Protein AF-A0A2C9LL73-F1 (afdb_monomer_lite)

pLDDT: mean 82.5, std 18.74, range [21.64, 97.81]

Structure (mmCIF, N/CA/C/O backbone):
data_AF-A0A2C9LL73-F1
#
_entry.id   AF-A0A2C9LL73-F1
#
loop_
_atom_site.group_PDB
_atom_site.id
_atom_site.type_symbol
_atom_site.label_atom_id
_atom_site.label_alt_id
_atom_site.label_comp_id
_atom_site.label_asym_id
_atom_site.label_entity_id
_atom_site.label_seq_id
_atom_site.pdbx_PDB_ins_code
_atom_site.Cartn_x
_atom_site.Cartn_y
_atom_site.Cartn_z
_atom_site.occupancy
_atom_site.B_iso_or_equiv
_atom_site.auth_seq_id
_atom_site.auth_comp_id
_atom_site.auth_asym_id
_atom_site.auth_atom_id
_atom_site.pdbx_PDB_model_num
ATOM 1 N N . MET A 1 1 ? 10.541 6.136 19.123 1.00 24.17 1 MET A N 1
ATOM 2 C CA . MET A 1 1 ? 10.508 5.697 17.709 1.00 24.17 1 MET A CA 1
ATOM 3 C C . MET A 1 1 ? 9.275 6.348 17.098 1.00 24.17 1 MET A C 1
ATOM 5 O O . MET A 1 1 ? 8.189 6.132 17.606 1.00 24.17 1 MET A O 1
ATOM 9 N N . CYS A 1 2 ? 9.450 7.289 16.168 1.00 21.64 2 CYS A N 1
ATOM 10 C CA . CYS A 1 2 ? 8.403 8.237 15.770 1.00 21.64 2 CYS A CA 1
ATOM 11 C C . CYS A 1 2 ? 7.485 7.611 14.707 1.00 21.64 2 CYS A C 1
ATOM 13 O O . CYS A 1 2 ? 7.856 7.549 13.535 1.00 21.64 2 CYS A O 1
ATOM 15 N N . HIS A 1 3 ? 6.304 7.136 15.103 1.00 30.59 3 HIS A N 1
ATOM 16 C CA . HIS A 1 3 ? 5.293 6.645 14.167 1.00 30.59 3 HIS A CA 1
ATOM 17 C C . HIS A 1 3 ? 4.257 7.750 13.937 1.00 30.59 3 HIS A C 1
ATOM 19 O O . HIS A 1 3 ? 3.335 7.951 14.719 1.00 30.59 3 HIS A O 1
ATOM 25 N N . ARG A 1 4 ? 4.458 8.531 12.868 1.00 28.64 4 ARG A N 1
ATOM 26 C CA . ARG A 1 4 ? 3.491 9.532 12.400 1.00 28.64 4 ARG A CA 1
ATOM 27 C C . ARG A 1 4 ? 2.352 8.807 11.693 1.00 28.64 4 ARG A C 1
ATOM 29 O O . ARG A 1 4 ? 2.493 8.413 10.538 1.00 28.64 4 ARG A O 1
ATOM 36 N N . PHE A 1 5 ? 1.238 8.629 12.383 1.00 31.19 5 PHE A N 1
ATOM 37 C CA . PH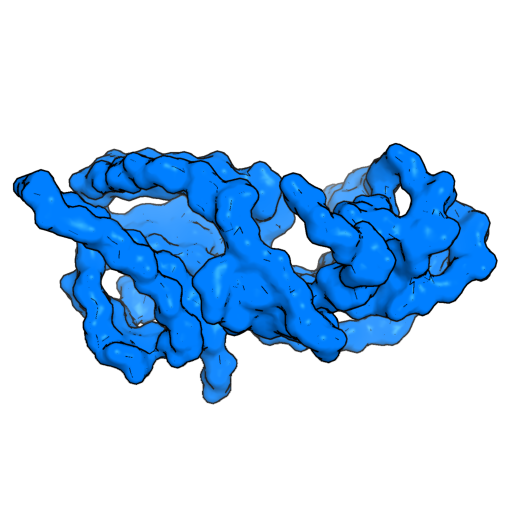E A 1 5 ? 0.013 8.132 11.776 1.00 31.19 5 PHE A CA 1
ATOM 38 C C . PHE A 1 5 ? -0.740 9.275 11.094 1.00 31.19 5 PHE A C 1
ATOM 40 O O . PHE A 1 5 ? -0.781 10.399 11.599 1.00 31.19 5 PHE A O 1
ATOM 47 N N . LEU A 1 6 ? -1.331 8.986 9.936 1.00 27.61 6 LEU A N 1
ATOM 48 C CA . LEU A 1 6 ? -2.393 9.806 9.371 1.00 27.61 6 LEU A CA 1
ATOM 49 C C . LEU A 1 6 ? -3.707 9.198 9.864 1.00 27.61 6 LEU A C 1
ATOM 51 O O . LEU A 1 6 ? -4.130 8.159 9.363 1.00 27.61 6 LEU A O 1
ATOM 55 N N . PHE A 1 7 ? -4.320 9.815 10.871 1.00 35.12 7 PHE A N 1
ATOM 56 C CA . PHE A 1 7 ? -5.681 9.477 11.271 1.00 35.12 7 PHE A CA 1
ATOM 57 C C . PHE A 1 7 ? -6.640 10.441 10.574 1.00 35.12 7 PHE A C 1
ATOM 59 O O . PHE A 1 7 ? -6.572 11.653 10.784 1.00 35.12 7 PHE A O 1
ATOM 66 N N . THR A 1 8 ? -7.535 9.908 9.747 1.00 31.78 8 THR A N 1
ATOM 67 C CA . THR A 1 8 ? -8.740 10.619 9.318 1.00 31.78 8 THR A CA 1
ATOM 68 C C . THR A 1 8 ? -9.865 10.240 10.272 1.00 31.78 8 THR A C 1
ATOM 70 O O . THR A 1 8 ? -10.185 9.066 10.441 1.00 31.78 8 THR A O 1
ATOM 73 N N . TRP A 1 9 ? -10.434 11.239 10.941 1.00 36.66 9 TRP A N 1
ATOM 74 C CA . TRP A 1 9 ? -11.543 11.065 11.871 1.00 36.66 9 TRP A CA 1
ATOM 75 C C . TRP A 1 9 ? -12.778 11.789 11.347 1.00 36.66 9 TRP A C 1
ATOM 77 O O . TRP A 1 9 ? -12.695 12.946 10.937 1.00 36.66 9 TRP A O 1
ATOM 87 N N . THR A 1 10 ? -13.931 11.125 11.408 1.00 30.73 10 THR A N 1
ATOM 88 C CA . THR A 1 10 ? -15.223 11.718 11.049 1.00 30.73 10 THR A CA 1
ATOM 89 C C . THR A 1 10 ? -16.131 11.679 12.273 1.00 30.73 10 THR A C 1
ATOM 91 O O . THR A 1 10 ? -16.525 10.614 12.749 1.00 30.73 10 THR A O 1
ATOM 94 N N . GLN A 1 11 ? -16.453 12.849 12.826 1.00 31.53 11 GLN A N 1
ATOM 95 C CA . GLN A 1 11 ? -17.408 12.966 13.925 1.00 31.53 11 GLN A CA 1
ATOM 96 C C . GLN A 1 11 ? -18.833 12.896 13.358 1.00 31.53 11 GLN A C 1
ATOM 98 O O . GLN A 1 11 ? -19.324 13.865 12.789 1.00 31.53 11 GLN A O 1
ATOM 103 N N . LEU A 1 12 ? -19.509 11.755 13.513 1.00 30.47 12 LEU A N 1
ATOM 104 C CA . LEU A 1 12 ? -20.896 11.592 13.063 1.00 30.47 12 LEU A CA 1
ATOM 105 C C . LEU A 1 12 ? -21.884 12.151 14.095 1.00 30.47 12 LEU A C 1
ATOM 107 O O . LEU A 1 12 ? -21.863 11.787 15.280 1.00 30.47 12 LEU A O 1
ATOM 111 N N . ARG A 1 13 ? -22.747 13.071 13.655 1.00 39.25 13 ARG A N 1
ATOM 112 C CA . ARG A 1 13 ? -23.687 13.814 14.500 1.00 39.25 13 ARG A CA 1
ATOM 113 C C . ARG A 1 13 ? -24.825 12.968 15.053 1.00 39.25 13 ARG A C 1
ATOM 115 O O . ARG A 1 13 ? -25.030 11.817 14.701 1.00 39.25 13 ARG A O 1
ATOM 122 N N . SER A 1 14 ? -25.493 13.526 16.057 1.00 31.02 14 SER A N 1
ATOM 123 C CA . SER A 1 14 ? -26.816 13.108 16.519 1.00 31.02 14 SER A CA 1
ATOM 124 C C . SER A 1 14 ? -27.753 14.274 16.226 1.00 31.02 14 SER A C 1
ATOM 126 O O . SER A 1 14 ? -27.438 15.397 16.610 1.00 31.02 14 SER A O 1
ATOM 128 N N . SER A 1 15 ? -28.838 13.974 15.515 1.00 32.34 15 SER A N 1
ATOM 129 C CA . SER A 1 15 ? -30.040 14.769 15.228 1.00 32.34 15 SER A CA 1
ATOM 130 C C . SER A 1 15 ? -30.165 16.138 15.921 1.00 32.34 15 SER A C 1
ATOM 132 O O . SER A 1 15 ? -30.913 16.300 16.881 1.00 32.34 15 SER A O 1
ATOM 134 N N . SER A 1 16 ? -29.504 17.156 15.376 1.00 31.77 16 SER A N 1
ATOM 135 C CA . SER A 1 16 ? -29.960 18.547 15.427 1.00 31.77 16 SER A CA 1
ATOM 136 C C . SER A 1 16 ? -29.321 19.310 14.264 1.00 31.77 16 SER A C 1
ATOM 138 O O . SER A 1 16 ? -28.116 19.241 14.008 1.00 31.77 16 SER A O 1
ATOM 140 N N . LYS A 1 17 ? -30.185 19.943 13.467 1.00 36.34 17 LYS A N 1
ATOM 141 C CA . LYS A 1 17 ? -29.833 20.673 12.248 1.00 36.34 17 LYS A CA 1
ATOM 142 C C . LYS A 1 17 ? -28.946 21.870 12.618 1.00 36.34 17 LYS A C 1
ATOM 144 O O . LYS A 1 17 ? -29.275 22.589 13.553 1.00 36.34 17 LYS A O 1
ATOM 149 N N . ASN A 1 18 ? -27.884 22.087 11.838 1.00 33.09 18 ASN A N 1
ATOM 150 C CA . ASN A 1 18 ? -26.958 23.237 11.853 1.00 33.09 18 ASN A CA 1
ATOM 151 C C . ASN A 1 18 ? -25.725 23.154 12.761 1.00 33.09 18 ASN A C 1
ATOM 153 O O . ASN A 1 18 ? -25.560 23.937 13.690 1.00 33.09 18 ASN A O 1
ATOM 157 N N . ALA A 1 19 ? -24.768 22.312 12.392 1.00 34.41 19 ALA A N 1
ATOM 158 C CA . ALA A 1 19 ? -23.360 22.605 12.646 1.00 34.41 19 ALA A CA 1
ATOM 159 C C . ALA A 1 19 ? -22.472 21.839 11.641 1.00 34.41 19 ALA A C 1
ATOM 161 O O . ALA A 1 19 ? -22.906 20.939 10.923 1.00 34.41 19 ALA A O 1
ATOM 162 N N . TRP A 1 20 ? -21.196 22.150 11.604 1.00 33.69 20 TRP A N 1
ATOM 163 C CA . TRP A 1 20 ? -20.269 21.707 10.570 1.00 33.69 20 TRP A CA 1
ATOM 164 C C . TRP A 1 20 ? -19.720 20.302 10.864 1.00 33.69 20 TRP A C 1
ATOM 166 O O . TRP A 1 20 ? -19.503 19.967 12.030 1.00 33.69 20 TRP A O 1
ATOM 176 N N . ILE A 1 21 ? -19.514 19.474 9.834 1.00 41.00 21 ILE A N 1
ATOM 177 C CA . ILE A 1 21 ? -18.593 18.333 9.917 1.00 41.00 21 ILE A CA 1
ATOM 178 C C . ILE A 1 21 ? -17.207 18.967 10.028 1.00 41.00 21 ILE A C 1
ATOM 180 O O . ILE A 1 21 ? -16.748 19.605 9.083 1.00 41.00 21 ILE A O 1
ATOM 184 N N . LYS A 1 22 ? -16.552 18.862 11.186 1.00 47.84 22 LYS A N 1
ATOM 185 C CA . LYS A 1 22 ? -15.145 19.253 11.285 1.00 47.84 22 LYS A CA 1
ATOM 186 C C . LYS A 1 22 ? -14.318 18.035 10.897 1.00 47.84 22 LYS A C 1
ATOM 188 O O . LYS A 1 22 ? -13.930 17.245 11.752 1.00 47.84 22 LYS A O 1
ATOM 193 N N . GLU A 1 23 ? -14.119 17.844 9.596 1.00 57.47 23 GLU A N 1
ATOM 194 C CA . GLU A 1 23 ? -13.065 16.957 9.109 1.00 57.47 23 GLU A CA 1
ATOM 195 C C . GLU A 1 23 ? -11.741 17.511 9.632 1.00 57.47 23 GLU A C 1
ATOM 197 O O . GLU A 1 23 ? -11.298 18.591 9.242 1.00 57.47 23 GLU A O 1
ATOM 202 N N . GLN A 1 24 ? -11.150 16.811 10.595 1.00 63.12 24 GLN A N 1
ATOM 203 C CA . GLN A 1 24 ? -9.869 17.189 11.164 1.00 63.12 24 GLN A CA 1
ATOM 204 C C . GLN A 1 24 ? -8.866 16.097 10.833 1.00 63.12 24 GLN A C 1
ATOM 206 O O . GLN A 1 24 ? -8.950 14.972 11.324 1.00 63.12 24 GLN A O 1
ATOM 211 N N . ILE A 1 25 ? -7.905 16.447 9.985 1.00 66.81 25 ILE A N 1
ATOM 212 C CA . ILE A 1 25 ? -6.754 15.599 9.709 1.00 66.81 25 ILE A CA 1
ATOM 213 C C . ILE A 1 25 ? -5.715 15.899 10.788 1.00 66.81 25 ILE A C 1
ATOM 215 O O . ILE A 1 25 ? -5.099 16.964 10.799 1.00 66.81 25 ILE A O 1
ATOM 219 N N . CYS A 1 26 ? -5.523 14.956 11.706 1.00 69.62 26 CYS A N 1
ATOM 220 C CA . CYS A 1 26 ? -4.492 15.053 12.732 1.00 69.62 26 CYS A CA 1
ATOM 221 C C . CYS A 1 26 ? -3.208 14.396 12.216 1.00 69.62 26 CYS A C 1
ATOM 223 O O . CYS A 1 26 ? -3.043 13.180 12.292 1.00 69.62 26 CYS A O 1
ATOM 225 N N . THR A 1 27 ? -2.290 15.198 11.680 1.00 72.06 27 THR A N 1
ATOM 226 C CA . THR A 1 27 ? -0.936 14.740 11.330 1.00 72.06 27 THR A CA 1
ATOM 227 C C . THR A 1 27 ? -0.003 14.828 12.535 1.00 72.06 27 THR A C 1
ATOM 229 O O . THR A 1 27 ? -0.148 15.735 13.349 1.00 72.06 27 THR A O 1
ATOM 232 N N . SER A 1 28 ? 1.004 13.951 12.615 1.00 74.25 28 SER A N 1
ATOM 233 C CA . SER A 1 28 ? 1.963 13.917 13.741 1.00 74.25 28 SER A CA 1
ATOM 234 C C . SER A 1 28 ? 1.289 13.698 15.103 1.00 74.25 28 SER A C 1
ATOM 236 O O . SER A 1 28 ? 1.739 14.210 16.125 1.00 74.25 28 SER A O 1
ATOM 238 N N . CYS A 1 29 ? 0.200 12.931 15.092 1.00 79.00 29 CYS A N 1
ATOM 239 C CA . CYS A 1 29 ? -0.599 12.592 16.256 1.00 79.00 29 CYS A CA 1
ATOM 240 C C . CYS A 1 29 ? -0.329 11.133 16.642 1.00 79.00 29 CYS A C 1
ATOM 242 O O . CYS A 1 29 ? -0.542 10.225 15.834 1.00 79.00 29 CYS A O 1
ATOM 244 N N . GLU A 1 30 ? 0.176 10.917 17.851 1.00 83.94 30 GLU A N 1
ATOM 245 C CA . GLU A 1 30 ? 0.372 9.584 18.418 1.00 83.94 30 GLU A CA 1
ATOM 246 C C . GLU A 1 30 ? -0.856 9.217 19.243 1.00 83.94 30 GLU A C 1
ATOM 248 O O . GLU A 1 30 ? -1.330 10.052 20.007 1.00 83.94 30 GLU A O 1
ATOM 253 N N . VAL A 1 31 ? -1.361 7.991 19.094 1.00 86.38 31 VAL A N 1
ATOM 254 C CA . VAL A 1 31 ? -2.447 7.452 19.922 1.00 86.38 31 VAL A CA 1
ATOM 255 C C . VAL A 1 31 ? -1.832 6.437 20.872 1.00 86.38 31 VAL A C 1
ATOM 257 O O . VAL A 1 31 ? -1.250 5.455 20.416 1.00 86.38 31 VAL A O 1
ATOM 260 N N . SER A 1 32 ? -1.945 6.683 22.173 1.00 86.62 32 SER A N 1
ATOM 261 C CA . SER A 1 32 ? -1.311 5.851 23.203 1.00 86.62 32 SER A CA 1
ATOM 262 C C . SER A 1 32 ? -2.283 4.897 23.889 1.00 86.62 32 SER A C 1
ATOM 264 O O . SER A 1 32 ? -1.863 3.876 24.421 1.00 86.62 32 SER A O 1
ATOM 266 N N . GLU A 1 33 ? -3.574 5.233 23.912 1.00 85.00 33 GLU A N 1
ATOM 267 C CA . GLU A 1 33 ? -4.594 4.463 24.624 1.00 85.00 33 GLU A CA 1
ATOM 268 C C . GLU A 1 33 ? -5.989 4.736 24.053 1.00 85.00 33 GLU A C 1
ATOM 270 O O . GLU A 1 33 ? -6.267 5.818 23.519 1.00 85.00 33 GLU A O 1
ATOM 275 N N . MET A 1 34 ? -6.885 3.762 24.214 1.00 83.81 34 MET A N 1
ATOM 276 C CA . MET A 1 34 ? -8.317 3.928 24.013 1.00 83.81 34 MET A CA 1
ATOM 277 C C . MET A 1 34 ? -9.089 3.544 25.281 1.00 83.81 34 MET A C 1
ATOM 279 O O . MET A 1 34 ? -8.974 2.425 25.776 1.00 83.81 34 MET A O 1
ATOM 283 N N . SER A 1 35 ? -9.928 4.459 25.771 1.00 81.06 35 SER A N 1
ATOM 284 C CA . SER A 1 35 ? -10.814 4.220 26.914 1.00 81.06 35 SER A CA 1
ATOM 285 C C . SER A 1 35 ? -12.201 4.806 26.657 1.00 81.06 35 SER A C 1
ATOM 287 O O . SER A 1 35 ? -12.352 6.000 26.406 1.00 81.06 35 SER A O 1
ATOM 289 N N . GLN A 1 36 ? -13.226 3.947 26.674 1.00 75.94 36 GLN A N 1
ATOM 290 C CA . GLN A 1 36 ? -14.653 4.312 26.613 1.00 75.94 36 GLN A CA 1
ATOM 291 C C . GLN A 1 36 ? -15.021 5.372 25.549 1.00 75.94 36 GLN A C 1
ATOM 293 O O . GLN A 1 36 ? -15.693 6.362 25.832 1.00 75.94 36 GLN A O 1
ATOM 298 N N . GLY A 1 37 ? -14.598 5.177 24.296 1.00 80.00 37 GLY A N 1
ATOM 299 C CA . GLY A 1 37 ? -14.889 6.131 23.213 1.00 80.00 37 GLY A CA 1
ATOM 300 C C . GLY A 1 37 ? -14.056 7.416 23.278 1.00 80.00 37 GLY A C 1
ATOM 301 O O . GLY A 1 37 ? -14.414 8.421 22.670 1.00 80.00 37 GLY A O 1
ATOM 302 N N . THR A 1 38 ? -12.941 7.397 24.001 1.00 87.62 38 THR A N 1
ATOM 303 C CA . THR A 1 38 ? -11.931 8.455 23.992 1.00 87.62 38 THR A CA 1
ATOM 304 C C . THR A 1 38 ? -10.602 7.868 23.544 1.00 87.62 38 THR A C 1
ATOM 306 O O . THR A 1 38 ? -10.154 6.857 24.087 1.00 87.62 38 THR A O 1
ATOM 309 N N . LEU A 1 39 ? -9.977 8.495 22.551 1.00 88.38 39 LEU A N 1
ATOM 310 C CA . LEU A 1 39 ? -8.588 8.241 22.185 1.00 88.38 39 LEU A CA 1
ATOM 311 C C . LEU A 1 39 ? -7.693 9.223 22.930 1.00 88.38 39 LEU A C 1
ATOM 313 O O . LEU A 1 39 ? -7.903 10.435 22.848 1.00 88.38 39 LEU A O 1
ATOM 317 N N . ILE A 1 40 ? -6.684 8.712 23.625 1.00 89.69 40 ILE A N 1
ATOM 318 C CA . ILE A 1 40 ? -5.647 9.545 24.229 1.00 89.69 40 ILE A CA 1
ATOM 319 C C . ILE A 1 40 ? -4.570 9.776 23.183 1.00 89.69 40 ILE A C 1
ATOM 321 O O . ILE A 1 40 ? -4.019 8.819 22.634 1.00 89.69 40 ILE A O 1
ATOM 325 N N . THR A 1 41 ? -4.308 11.050 22.884 1.00 89.25 41 THR A N 1
ATOM 326 C CA . THR A 1 41 ? -3.352 11.419 21.845 1.00 89.25 41 THR A CA 1
ATOM 327 C C . THR A 1 41 ? -2.350 12.467 22.299 1.00 89.25 41 THR A C 1
ATOM 329 O O . THR A 1 41 ? -2.608 13.222 23.239 1.00 89.25 41 THR A O 1
ATOM 332 N N . SER A 1 42 ? -1.227 12.566 21.586 1.00 88.19 42 SER A N 1
ATOM 333 C CA . SER A 1 42 ? -0.217 13.610 21.810 1.00 88.19 42 SER A CA 1
ATOM 334 C C . SER A 1 42 ? -0.737 15.038 21.588 1.00 88.19 42 SER A C 1
ATOM 336 O O . SER A 1 42 ? -0.112 15.991 22.046 1.00 88.19 42 SER A O 1
ATOM 338 N N . LEU A 1 43 ? -1.879 15.199 20.911 1.00 86.00 43 LEU A N 1
ATOM 339 C CA . LEU A 1 43 ? -2.553 16.483 20.691 1.00 86.00 43 LEU A CA 1
ATOM 340 C C . LEU A 1 43 ? -3.709 16.723 21.678 1.00 86.00 43 LEU A C 1
ATOM 342 O O . LEU A 1 43 ? -4.478 17.669 21.513 1.00 86.00 43 LEU A O 1
ATOM 346 N N . GLY A 1 44 ? -3.833 15.870 22.696 1.00 88.56 44 GLY A N 1
ATOM 347 C CA . GLY A 1 44 ? -4.929 15.870 23.658 1.00 88.56 44 GLY A CA 1
ATOM 348 C C . GLY A 1 44 ? -5.958 14.763 23.395 1.00 88.56 44 GLY A C 1
ATOM 349 O O . GLY A 1 44 ? -5.869 14.027 22.409 1.00 88.56 44 GLY A O 1
ATOM 350 N N . PRO A 1 45 ? -6.933 14.594 24.299 1.00 88.75 45 PRO A N 1
ATOM 351 C CA . PRO A 1 45 ? -7.960 13.571 24.158 1.00 88.75 45 PRO A CA 1
ATOM 352 C C . PRO A 1 45 ? -8.921 13.890 23.006 1.00 88.75 45 PRO A C 1
ATOM 354 O O . PRO A 1 45 ? -9.351 15.030 22.827 1.00 88.75 45 PRO A O 1
ATOM 357 N N . ILE A 1 46 ? -9.300 12.859 22.252 1.00 85.62 46 ILE A N 1
ATOM 358 C CA . ILE A 1 46 ? -10.302 12.939 21.186 1.00 85.62 46 ILE A CA 1
ATOM 359 C C . ILE A 1 46 ? -11.487 12.055 21.565 1.00 85.62 46 ILE A C 1
ATOM 361 O O . ILE A 1 46 ? -11.360 10.836 21.673 1.00 85.62 46 ILE A O 1
ATOM 365 N N . HIS A 1 47 ? -12.656 12.669 21.737 1.00 86.31 47 HIS A N 1
ATOM 366 C CA . HIS A 1 47 ? -13.898 11.951 22.006 1.00 86.31 47 HIS A CA 1
ATOM 367 C C . HIS A 1 47 ? -14.586 11.529 20.713 1.00 86.31 47 HIS A C 1
ATOM 369 O O . HIS A 1 47 ? -14.740 12.314 19.775 1.00 86.31 47 HIS A O 1
ATOM 375 N N . CYS A 1 48 ? -15.054 10.288 20.686 1.00 83.62 48 CYS A N 1
ATOM 376 C CA . CYS A 1 48 ? -15.610 9.673 19.502 1.00 83.62 48 CYS A CA 1
ATOM 377 C C . CYS A 1 48 ? -16.770 8.722 19.788 1.00 83.62 48 CYS A C 1
ATOM 379 O O . CYS A 1 48 ? -16.886 8.105 20.846 1.00 83.62 48 CYS A O 1
ATOM 381 N N . LYS A 1 49 ? -17.650 8.584 18.792 1.00 87.94 49 LYS A N 1
ATOM 382 C CA . LYS A 1 49 ? -18.742 7.606 18.842 1.00 87.94 49 LYS A CA 1
ATOM 383 C C . LYS A 1 49 ? -18.332 6.218 18.361 1.00 87.94 49 LYS A C 1
ATOM 385 O O . LYS A 1 49 ? -18.983 5.247 18.724 1.00 87.94 49 LYS A O 1
ATOM 390 N N . VAL A 1 50 ? -17.322 6.136 17.508 1.00 90.25 50 VAL A N 1
ATOM 391 C CA . VAL A 1 50 ? -16.809 4.890 16.941 1.00 90.25 50 VAL A CA 1
ATOM 392 C C . VAL A 1 50 ? -15.421 5.150 16.389 1.00 90.25 50 VAL A C 1
ATOM 394 O O . VAL A 1 50 ? -15.243 6.146 15.698 1.00 90.25 50 VAL A O 1
ATOM 397 N N . THR A 1 51 ? -14.468 4.269 16.657 1.00 91.50 51 THR A N 1
ATOM 398 C CA . THR A 1 51 ? -13.142 4.296 16.035 1.00 91.50 51 THR A CA 1
ATOM 399 C C . THR A 1 51 ? -13.085 3.276 14.913 1.00 91.50 51 THR A C 1
ATOM 401 O O . THR A 1 51 ? -13.453 2.122 15.115 1.00 91.50 51 THR A O 1
ATOM 404 N N . ILE A 1 52 ? -12.596 3.682 13.741 1.00 94.25 52 ILE A N 1
ATOM 405 C CA . ILE A 1 52 ? -12.338 2.779 12.616 1.00 94.25 52 ILE A CA 1
ATOM 406 C C . ILE A 1 52 ? -10.823 2.719 12.405 1.00 94.25 52 ILE A C 1
ATOM 408 O O . ILE A 1 52 ? -10.205 3.691 11.972 1.00 94.25 52 ILE A O 1
ATOM 412 N N . ASN A 1 53 ? -10.209 1.590 12.744 1.00 94.31 53 ASN A N 1
ATOM 413 C CA . ASN A 1 53 ? -8.779 1.369 12.597 1.00 94.31 53 ASN A CA 1
ATOM 414 C C . ASN A 1 53 ? -8.429 0.957 11.161 1.00 94.31 53 ASN A C 1
ATOM 416 O O . ASN A 1 53 ? -8.583 -0.203 10.783 1.00 94.31 53 ASN A O 1
ATOM 420 N N . CYS A 1 54 ? -7.888 1.907 10.399 1.00 94.38 54 CYS A N 1
ATOM 421 C CA . CYS A 1 54 ? -7.362 1.713 9.046 1.00 94.38 54 CYS A CA 1
ATOM 422 C C . CYS A 1 54 ? -5.827 1.882 8.989 1.00 94.38 54 CYS A C 1
ATOM 424 O O . CYS A 1 54 ? -5.289 2.336 7.980 1.00 94.38 54 CYS A O 1
ATOM 426 N N . ALA A 1 55 ? -5.098 1.553 10.063 1.00 92.12 55 ALA A N 1
ATOM 427 C CA . ALA A 1 55 ? -3.680 1.911 10.234 1.00 92.12 55 ALA A CA 1
ATOM 428 C C . ALA A 1 55 ? -2.671 1.110 9.376 1.00 92.12 55 ALA A C 1
ATOM 430 O O . ALA A 1 55 ? -1.456 1.213 9.573 1.00 92.12 55 ALA A O 1
ATOM 431 N N . GLY A 1 56 ? -3.136 0.309 8.411 1.00 93.38 56 GLY A N 1
ATOM 432 C CA . GLY A 1 56 ? -2.280 -0.404 7.461 1.00 93.38 56 GLY A CA 1
ATOM 433 C C . GLY A 1 56 ? -1.252 -1.306 8.152 1.00 93.38 56 GLY A C 1
ATOM 434 O O . GLY A 1 56 ? -1.622 -2.288 8.791 1.00 93.38 56 GLY A O 1
ATOM 435 N N . LEU A 1 57 ? 0.041 -0.983 8.013 1.00 93.25 57 LEU A N 1
ATOM 436 C CA . LEU A 1 57 ? 1.155 -1.759 8.590 1.00 93.25 57 LEU A CA 1
ATOM 437 C C . LEU A 1 57 ? 1.130 -1.841 10.116 1.00 93.25 57 LEU A C 1
ATOM 439 O O . LEU A 1 57 ? 1.757 -2.730 10.671 1.00 93.25 57 LEU A O 1
ATOM 443 N N . TYR A 1 58 ? 0.400 -0.949 10.774 1.00 93.50 58 TYR A N 1
ATOM 444 C CA . TYR A 1 58 ? 0.294 -0.903 12.229 1.00 93.50 58 TYR A CA 1
ATOM 445 C C . TYR A 1 58 ? -1.097 -1.318 12.712 1.00 93.50 58 TYR A C 1
ATOM 447 O O . TYR A 1 58 ? -1.456 -1.046 13.852 1.00 93.50 58 TYR A O 1
ATOM 455 N N . GLY A 1 59 ? -1.914 -1.923 11.842 1.00 93.94 59 GLY A N 1
ATOM 456 C CA . GLY A 1 59 ? -3.298 -2.268 12.162 1.00 93.94 59 GLY A CA 1
ATOM 457 C C . GLY A 1 59 ? -3.425 -3.145 13.409 1.00 93.94 59 GLY A C 1
ATOM 458 O O . GLY A 1 59 ? -4.291 -2.886 14.234 1.00 93.94 59 GLY A O 1
ATOM 459 N N . ASP A 1 60 ? -2.543 -4.129 13.581 1.00 95.25 60 ASP A N 1
ATOM 460 C CA . ASP A 1 60 ? -2.523 -5.000 14.761 1.00 95.25 60 ASP A CA 1
ATOM 461 C C . ASP A 1 60 ? -2.067 -4.267 16.031 1.00 95.25 60 ASP A C 1
ATOM 463 O O . ASP A 1 60 ? -2.677 -4.435 17.083 1.00 95.25 60 ASP A O 1
ATOM 467 N N . ILE A 1 61 ? -1.047 -3.412 15.934 1.00 93.62 61 ILE A N 1
ATOM 468 C CA . ILE A 1 61 ? -0.560 -2.585 17.050 1.00 93.62 61 ILE A CA 1
ATOM 469 C C . ILE A 1 61 ? -1.652 -1.620 17.528 1.00 93.62 61 ILE A C 1
ATOM 471 O O . ILE A 1 61 ? -1.872 -1.469 18.726 1.00 93.62 61 ILE A O 1
ATOM 475 N N . VAL A 1 62 ? -2.368 -0.980 16.600 1.00 92.62 62 VAL A N 1
ATOM 476 C CA . VAL A 1 62 ? -3.447 -0.042 16.943 1.00 92.62 62 VAL A CA 1
ATOM 477 C C . VAL A 1 62 ? -4.655 -0.776 17.538 1.00 92.62 62 VAL A C 1
ATOM 479 O O . VAL A 1 62 ? -5.279 -0.257 18.459 1.00 92.62 62 VAL A O 1
ATOM 482 N N . ASP A 1 63 ? -4.956 -1.999 17.094 1.00 94.50 63 ASP A N 1
ATOM 483 C CA . ASP A 1 63 ? -6.004 -2.833 17.701 1.00 94.50 63 ASP A CA 1
ATOM 484 C C . ASP A 1 63 ? -5.683 -3.211 19.157 1.00 94.50 63 ASP A C 1
ATOM 486 O O . ASP A 1 63 ? -6.580 -3.228 20.009 1.00 94.50 63 ASP A O 1
ATOM 490 N N . GLN A 1 64 ? -4.407 -3.438 19.484 1.00 93.81 64 GLN A N 1
ATOM 491 C CA . GLN A 1 64 ? -3.989 -3.734 20.859 1.00 93.81 64 GLN A CA 1
ATOM 492 C C . GLN A 1 64 ? -4.311 -2.591 21.831 1.00 93.81 64 GLN A C 1
ATOM 494 O O . GLN A 1 64 ? -4.612 -2.865 22.992 1.00 93.81 64 GLN A O 1
ATOM 499 N N . LEU A 1 65 ? -4.353 -1.335 21.366 1.00 90.88 65 LEU A N 1
ATOM 500 C CA . LEU A 1 65 ? -4.760 -0.182 22.187 1.00 90.88 65 LEU A CA 1
ATOM 501 C C . LEU A 1 65 ? -6.209 -0.292 22.685 1.00 90.88 65 LEU A C 1
ATOM 503 O O . LEU A 1 65 ? -6.551 0.278 23.716 1.00 90.88 65 LEU A O 1
ATOM 507 N N . ALA A 1 66 ? -7.056 -1.035 21.968 1.00 90.12 66 ALA A N 1
ATOM 508 C CA . ALA A 1 66 ? -8.428 -1.346 22.365 1.00 90.12 66 ALA A CA 1
ATOM 509 C C . ALA A 1 66 ? -8.548 -2.725 23.050 1.00 90.12 66 ALA A C 1
ATOM 511 O O . ALA A 1 66 ? -9.661 -3.213 23.290 1.00 90.12 66 ALA A O 1
ATOM 512 N N . GLY A 1 67 ? -7.426 -3.384 23.357 1.00 92.81 67 GLY A N 1
ATOM 513 C CA . GLY A 1 67 ? -7.381 -4.749 23.882 1.00 92.81 67 GLY A CA 1
ATOM 514 C C . GLY A 1 67 ? -7.875 -5.792 22.876 1.00 92.81 67 GLY A C 1
ATOM 515 O O . GLY A 1 67 ? -8.499 -6.775 23.277 1.00 92.81 67 GLY A O 1
ATOM 516 N N . ILE A 1 68 ? -7.687 -5.546 21.576 1.00 94.88 68 ILE A N 1
ATOM 517 C CA . ILE A 1 68 ? -8.053 -6.468 20.498 1.00 94.88 68 ILE A CA 1
ATOM 518 C C . ILE A 1 68 ? -6.784 -7.158 20.001 1.00 94.88 68 ILE A C 1
ATOM 520 O O . ILE A 1 68 ? -5.829 -6.511 19.583 1.00 94.88 68 ILE A O 1
ATOM 524 N N . ASP A 1 69 ? -6.793 -8.489 20.023 1.00 96.44 69 ASP A N 1
ATOM 525 C CA . ASP A 1 69 ? -5.666 -9.310 19.587 1.00 96.44 69 ASP A CA 1
ATOM 526 C C . ASP A 1 69 ? -6.150 -10.473 18.708 1.00 96.44 69 ASP A C 1
ATOM 528 O O . ASP A 1 69 ? -6.270 -11.613 19.150 1.00 96.44 69 ASP A O 1
ATOM 532 N N . THR A 1 70 ? -6.530 -10.165 17.463 1.00 96.88 70 THR A N 1
ATOM 533 C CA . THR A 1 70 ? -7.103 -11.169 16.541 1.00 96.88 70 THR A CA 1
ATOM 534 C C . THR A 1 70 ? -6.248 -11.472 15.317 1.00 96.88 70 THR A C 1
ATOM 536 O O . THR A 1 70 ? -6.468 -12.491 14.660 1.00 96.88 70 THR A O 1
ATOM 539 N N . PHE A 1 71 ? -5.261 -10.630 15.008 1.00 97.38 71 PHE A N 1
ATOM 540 C CA . PHE A 1 71 ? -4.300 -10.869 13.937 1.00 97.38 71 PHE A CA 1
ATOM 541 C C . PHE A 1 71 ? -2.951 -10.203 14.230 1.00 97.38 71 PHE A C 1
ATOM 543 O O . PHE A 1 71 ? -2.815 -9.396 15.151 1.00 97.38 71 PHE A O 1
ATOM 550 N N . ARG A 1 72 ? -1.944 -10.563 13.431 1.00 96.88 72 ARG A N 1
ATOM 551 C CA . ARG A 1 72 ? -0.639 -9.899 13.398 1.00 96.88 72 ARG A CA 1
ATOM 552 C C . ARG A 1 72 ? -0.345 -9.423 11.986 1.00 96.88 72 ARG A C 1
ATOM 554 O O . ARG A 1 72 ? -0.721 -10.091 11.018 1.00 96.88 72 ARG A O 1
ATOM 561 N N . ILE A 1 73 ? 0.317 -8.280 11.867 1.00 95.75 73 ILE A N 1
ATOM 562 C CA . ILE A 1 73 ? 0.867 -7.820 10.600 1.00 95.75 73 ILE A CA 1
ATOM 563 C C . ILE A 1 73 ? 2.218 -8.503 10.386 1.00 95.75 73 ILE A C 1
ATOM 565 O O . ILE A 1 73 ? 3.139 -8.388 11.188 1.00 95.75 73 ILE A O 1
ATOM 569 N N . TYR A 1 74 ? 2.335 -9.191 9.255 1.00 94.62 74 TYR A N 1
ATOM 570 C CA . TYR A 1 74 ? 3.573 -9.726 8.706 1.00 94.62 74 TYR A CA 1
ATOM 571 C C . TYR A 1 74 ? 3.902 -8.935 7.436 1.00 94.62 74 TYR A C 1
ATOM 573 O O . TYR A 1 74 ? 3.346 -9.216 6.366 1.00 94.62 74 TYR A O 1
ATOM 581 N N . PRO A 1 75 ? 4.744 -7.892 7.532 1.00 93.38 75 PRO A N 1
ATOM 582 C CA . PRO A 1 75 ? 5.032 -7.011 6.413 1.00 93.38 75 PRO A CA 1
ATOM 583 C C . PRO A 1 75 ? 5.573 -7.769 5.201 1.00 93.38 75 PRO A C 1
ATOM 585 O O . PRO A 1 75 ? 6.498 -8.576 5.300 1.00 93.38 75 PRO A O 1
ATOM 588 N N . ARG A 1 76 ? 5.020 -7.477 4.019 1.00 91.75 76 ARG A N 1
ATOM 589 C CA . ARG A 1 76 ? 5.494 -8.070 2.763 1.00 91.75 76 ARG A CA 1
ATOM 590 C C . ARG A 1 76 ? 6.061 -7.020 1.829 1.00 91.75 76 ARG A C 1
ATOM 592 O O . ARG A 1 76 ? 5.320 -6.259 1.198 1.00 91.75 76 ARG A O 1
ATOM 599 N N . LYS A 1 77 ? 7.384 -7.009 1.738 1.00 92.19 77 LYS A N 1
ATOM 600 C CA . LYS A 1 77 ? 8.195 -6.125 0.910 1.00 92.19 77 LYS A CA 1
ATOM 601 C C . LYS A 1 77 ? 8.036 -6.473 -0.568 1.00 92.19 77 LYS A C 1
ATOM 603 O O . LYS A 1 77 ? 8.096 -7.638 -0.965 1.00 92.19 77 LYS A O 1
ATOM 608 N N . GLY A 1 78 ? 7.847 -5.447 -1.389 1.00 92.94 78 GLY A N 1
ATOM 609 C CA . GLY A 1 78 ? 7.862 -5.551 -2.840 1.00 92.94 78 GLY A CA 1
ATOM 610 C C . GLY A 1 78 ? 8.679 -4.436 -3.463 1.00 92.94 78 GLY A C 1
ATOM 611 O O . GLY A 1 78 ? 8.347 -3.264 -3.304 1.00 92.94 78 GLY A O 1
ATOM 612 N N . GLN A 1 79 ? 9.734 -4.815 -4.177 1.00 94.88 79 GLN A N 1
ATOM 613 C CA . GLN A 1 79 ? 10.597 -3.895 -4.906 1.00 94.88 79 GLN A CA 1
ATOM 614 C C . GLN A 1 79 ? 10.202 -3.821 -6.381 1.00 94.88 79 GLN A C 1
ATOM 616 O O . GLN A 1 79 ? 9.780 -4.821 -6.966 1.00 94.88 79 GLN A O 1
ATOM 621 N N . TYR A 1 80 ? 10.377 -2.639 -6.959 1.00 96.00 80 TYR A N 1
ATOM 622 C CA . TYR A 1 80 ? 10.141 -2.320 -8.359 1.00 96.00 80 TYR A CA 1
ATOM 623 C C . TYR A 1 80 ? 11.414 -1.767 -9.002 1.00 96.00 80 TYR A C 1
ATOM 625 O O . TYR A 1 80 ? 12.169 -1.038 -8.358 1.00 96.00 80 TYR A O 1
ATOM 633 N N . CYS A 1 81 ? 11.613 -2.077 -10.279 1.00 96.56 81 CYS A N 1
ATOM 634 C CA . CYS A 1 81 ? 12.532 -1.392 -11.183 1.00 96.56 81 CYS A CA 1
ATOM 635 C C . CYS A 1 81 ? 11.723 -0.451 -12.092 1.00 96.56 81 CYS A C 1
ATOM 637 O O . CYS A 1 81 ? 10.612 -0.803 -12.501 1.00 96.56 81 CYS A O 1
ATOM 639 N N . VAL A 1 82 ? 12.260 0.741 -12.359 1.00 96.12 82 VAL A N 1
ATOM 640 C CA . VAL A 1 82 ? 11.592 1.811 -13.112 1.00 96.12 82 VAL A CA 1
ATOM 641 C C . VAL A 1 82 ? 12.444 2.185 -14.313 1.00 96.12 82 VAL A C 1
ATOM 643 O O . VAL A 1 82 ? 13.583 2.615 -14.144 1.00 96.12 82 VAL A O 1
ATOM 646 N N . PHE A 1 83 ? 11.888 2.075 -15.513 1.00 95.75 83 PHE A N 1
ATOM 647 C CA . PHE A 1 83 ? 12.487 2.606 -16.734 1.00 95.75 83 PHE A CA 1
ATOM 648 C C . PHE A 1 83 ? 11.902 3.982 -17.070 1.00 95.75 83 PHE A C 1
ATOM 650 O O . PHE A 1 83 ? 10.832 4.381 -16.593 1.00 95.75 83 PHE A O 1
ATOM 657 N N . GLY A 1 84 ? 12.642 4.732 -17.884 1.00 92.81 84 GLY A N 1
ATOM 658 C CA . GLY A 1 84 ? 12.228 6.048 -18.352 1.00 92.81 84 GLY A CA 1
ATOM 659 C C . GLY A 1 84 ? 10.976 5.997 -19.227 1.00 92.81 84 GLY A C 1
ATOM 660 O O . GLY A 1 84 ? 10.604 4.959 -19.775 1.00 92.81 84 GLY A O 1
ATOM 661 N N . LYS A 1 85 ? 10.326 7.153 -19.379 1.00 91.81 85 LYS A N 1
ATOM 662 C CA . LYS A 1 85 ? 9.105 7.298 -20.188 1.00 91.81 85 LYS A CA 1
ATOM 663 C C . LYS A 1 85 ? 9.340 7.050 -21.680 1.00 91.81 85 LYS A C 1
ATOM 665 O O . LYS A 1 85 ? 8.434 6.639 -22.393 1.00 91.81 85 LYS A O 1
ATOM 670 N N . ASN A 1 86 ? 10.575 7.242 -22.140 1.00 92.50 86 ASN A N 1
ATOM 671 C CA . ASN A 1 86 ? 11.014 6.918 -23.496 1.00 92.50 86 ASN A CA 1
ATOM 672 C C . ASN A 1 86 ? 10.902 5.422 -23.837 1.00 92.50 86 ASN A C 1
ATOM 674 O O . ASN A 1 86 ? 10.819 5.090 -25.013 1.00 92.50 86 ASN A O 1
ATOM 678 N N . ALA A 1 87 ? 10.858 4.537 -22.836 1.00 95.12 87 ALA A N 1
ATOM 679 C CA . ALA A 1 87 ? 10.617 3.109 -23.033 1.00 95.12 87 ALA A CA 1
ATOM 680 C C . ALA A 1 87 ? 9.120 2.748 -23.112 1.00 95.12 87 ALA A C 1
ATOM 682 O O . ALA A 1 87 ? 8.783 1.638 -23.517 1.00 95.12 87 ALA A O 1
ATOM 683 N N . SER A 1 88 ? 8.211 3.661 -22.738 1.00 95.00 88 SER A N 1
ATOM 684 C CA . SER A 1 88 ? 6.760 3.411 -22.697 1.00 95.00 88 SER A CA 1
ATOM 685 C C . SER A 1 88 ? 6.167 2.857 -23.996 1.00 95.00 88 SER A C 1
ATOM 687 O O . SER A 1 88 ? 5.338 1.952 -23.888 1.00 95.00 88 SER A O 1
ATOM 689 N N . PRO A 1 89 ? 6.575 3.320 -25.202 1.00 95.75 89 PRO A N 1
ATOM 690 C CA . PRO A 1 89 ? 6.022 2.816 -26.461 1.00 95.75 89 PRO A CA 1
ATOM 691 C C . PRO A 1 89 ? 6.269 1.323 -26.712 1.00 95.75 89 PRO A C 1
ATOM 693 O O . PRO A 1 89 ? 5.583 0.726 -27.537 1.00 95.75 89 PRO A O 1
ATOM 696 N N . LEU A 1 90 ? 7.220 0.705 -26.002 1.00 95.50 90 LEU A N 1
ATOM 697 C CA . LEU A 1 90 ? 7.496 -0.729 -26.111 1.00 95.50 90 LEU A CA 1
ATOM 698 C C . LEU A 1 90 ? 6.405 -1.602 -25.471 1.00 95.50 90 LEU A C 1
ATOM 700 O O . LEU A 1 90 ? 6.397 -2.815 -25.669 1.00 95.50 90 LEU A O 1
ATOM 704 N N . LEU A 1 91 ? 5.497 -1.015 -24.683 1.00 94.25 91 LEU A N 1
ATOM 705 C CA . LEU A 1 91 ? 4.503 -1.749 -23.909 1.00 94.25 91 LEU A CA 1
ATOM 706 C C . LEU A 1 91 ? 3.111 -1.123 -24.043 1.00 94.25 91 LEU A C 1
ATOM 708 O O . LEU A 1 91 ? 2.857 -0.037 -23.533 1.00 94.25 91 LEU A O 1
ATOM 712 N N . ASN A 1 92 ? 2.179 -1.860 -24.649 1.00 92.50 92 ASN A N 1
ATOM 713 C CA . ASN A 1 92 ? 0.789 -1.417 -24.843 1.00 92.50 92 ASN A CA 1
ATOM 714 C C . ASN A 1 92 ? -0.210 -2.071 -23.875 1.00 92.50 92 ASN A C 1
ATOM 716 O O . ASN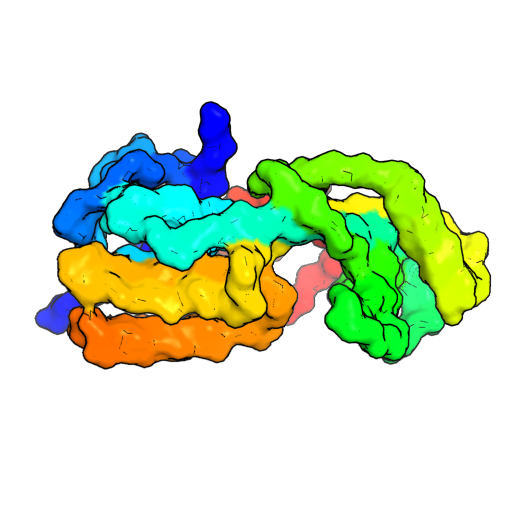 A 1 92 ? -1.403 -1.782 -23.908 1.00 92.50 92 ASN A O 1
ATOM 720 N N . SER A 1 93 ? 0.234 -3.010 -23.040 1.00 93.88 93 SER A N 1
ATOM 721 C CA . SER A 1 93 ? -0.629 -3.758 -22.121 1.00 93.88 93 SER A CA 1
ATOM 722 C C . SER A 1 93 ? 0.167 -4.276 -20.934 1.00 93.88 93 SER A C 1
ATOM 724 O O . SER A 1 93 ? 1.383 -4.416 -21.008 1.00 93.88 93 SER A O 1
ATOM 726 N N . ILE A 1 94 ? -0.514 -4.577 -19.831 1.00 94.94 94 ILE A N 1
ATOM 727 C CA . ILE A 1 94 ? 0.131 -5.203 -18.676 1.00 94.94 94 ILE A CA 1
ATOM 728 C C . ILE A 1 94 ? 0.479 -6.652 -19.024 1.00 94.94 94 ILE A C 1
ATOM 730 O O . ILE A 1 94 ? -0.397 -7.422 -19.415 1.00 94.94 94 ILE A O 1
ATOM 734 N N . ILE A 1 95 ? 1.735 -7.040 -18.820 1.00 94.44 95 ILE A N 1
ATOM 735 C CA . ILE A 1 95 ? 2.190 -8.422 -18.968 1.00 94.44 95 ILE A CA 1
ATOM 736 C C . ILE A 1 95 ? 2.248 -9.061 -17.582 1.00 94.44 95 ILE A C 1
ATOM 738 O O . ILE A 1 95 ? 3.071 -8.694 -16.736 1.00 94.44 95 ILE A O 1
ATOM 742 N N . PHE A 1 96 ? 1.379 -10.047 -17.366 1.00 91.00 96 PHE A N 1
ATOM 743 C CA . PHE A 1 96 ? 1.452 -10.950 -16.223 1.00 91.00 96 PHE A CA 1
ATOM 744 C C . PHE A 1 96 ? 2.079 -12.279 -16.652 1.00 91.00 96 PHE A C 1
ATOM 746 O O . PHE A 1 96 ? 1.711 -12.814 -17.699 1.00 91.00 96 PHE A O 1
ATOM 753 N N . PRO A 1 97 ? 2.990 -12.855 -15.853 1.00 84.19 97 PRO A N 1
ATOM 754 C CA . PRO A 1 97 ? 3.394 -14.235 -16.057 1.00 84.19 97 PRO A CA 1
ATOM 755 C C . PRO A 1 97 ? 2.227 -15.167 -15.713 1.00 84.19 97 PRO A C 1
ATOM 757 O O . PRO A 1 97 ? 1.329 -14.804 -14.949 1.00 84.19 97 PRO A O 1
ATOM 760 N N . VAL A 1 98 ? 2.272 -16.397 -16.227 1.00 86.50 98 VAL A N 1
ATOM 761 C CA . VAL A 1 98 ? 1.330 -17.444 -15.814 1.00 86.50 98 VAL A CA 1
ATOM 762 C C . VAL A 1 98 ? 1.445 -17.631 -14.292 1.00 86.50 98 VAL A C 1
ATOM 764 O O . VAL A 1 98 ? 2.552 -17.876 -13.795 1.00 86.50 98 VAL A O 1
ATOM 767 N N . PRO A 1 99 ? 0.344 -17.485 -13.530 1.00 82.00 99 PRO A N 1
ATOM 768 C CA . PRO A 1 99 ? 0.369 -17.688 -12.091 1.00 82.00 99 PRO A CA 1
ATOM 769 C C . PRO A 1 99 ? 0.803 -19.109 -11.734 1.00 82.00 99 PRO A C 1
ATOM 771 O O . PRO A 1 99 ? 0.429 -20.081 -12.381 1.00 82.00 99 PRO A O 1
ATOM 774 N N . THR A 1 100 ? 1.554 -19.220 -10.649 1.00 80.62 100 THR A N 1
ATOM 775 C CA . THR A 1 100 ? 1.860 -20.490 -9.982 1.00 80.62 100 THR A CA 1
ATOM 776 C C . THR A 1 100 ? 1.039 -20.592 -8.702 1.00 80.62 100 THR A C 1
ATOM 778 O O . THR A 1 100 ? 0.532 -19.580 -8.213 1.00 80.62 100 THR A O 1
ATOM 781 N N . GLU A 1 101 ? 0.993 -21.772 -8.081 1.00 75.75 101 GLU A N 1
ATOM 782 C CA . GLU A 1 101 ? 0.380 -21.940 -6.752 1.00 75.75 101 GLU A CA 1
ATOM 783 C C . GLU A 1 101 ? 0.952 -20.969 -5.704 1.00 75.75 101 GLU A C 1
ATOM 785 O O . GLU A 1 101 ? 0.244 -20.510 -4.808 1.00 75.75 101 GLU A O 1
ATOM 790 N N . LYS A 1 102 ? 2.242 -20.628 -5.828 1.00 71.31 102 LYS A N 1
ATOM 791 C CA . LYS A 1 102 ? 2.957 -19.776 -4.870 1.00 71.31 102 LYS A CA 1
ATOM 792 C C . LYS A 1 102 ? 2.787 -18.284 -5.146 1.00 71.31 102 LYS A C 1
ATOM 794 O O . LYS A 1 102 ? 2.864 -17.481 -4.216 1.00 71.31 102 LYS A O 1
ATOM 799 N N . SER A 1 103 ? 2.624 -17.878 -6.405 1.00 75.19 103 SER A N 1
ATOM 800 C CA . SER A 1 103 ? 2.631 -16.461 -6.776 1.00 75.19 103 SER A CA 1
ATOM 801 C C . SER A 1 103 ? 1.979 -16.189 -8.129 1.00 75.19 103 SER A C 1
ATOM 803 O O . SER A 1 103 ? 2.209 -16.916 -9.093 1.00 75.19 103 SER A O 1
ATOM 805 N N . LYS A 1 104 ? 1.280 -15.046 -8.220 1.00 74.50 104 LYS A N 1
ATOM 806 C CA . LYS A 1 104 ? 0.859 -14.416 -9.489 1.00 74.50 104 LYS A CA 1
ATOM 807 C C . LYS A 1 104 ? 2.044 -13.899 -10.322 1.00 74.50 104 LYS A C 1
ATOM 809 O O . LYS A 1 104 ? 1.862 -13.475 -11.454 1.00 74.50 104 LYS A O 1
ATOM 814 N N . GLY A 1 105 ? 3.246 -13.920 -9.748 1.00 82.56 105 GLY A N 1
ATOM 815 C CA . GLY A 1 105 ? 4.481 -13.460 -10.360 1.00 82.56 105 GLY A CA 1
ATOM 816 C C . GLY A 1 105 ? 4.644 -11.940 -10.348 1.00 82.56 105 GLY A C 1
ATOM 817 O O . GLY A 1 105 ? 3.945 -11.218 -9.641 1.00 82.56 105 GLY A O 1
ATOM 818 N N . ILE A 1 106 ? 5.647 -11.485 -11.093 1.00 91.44 106 ILE A N 1
ATOM 819 C CA . ILE A 1 106 ? 6.078 -10.086 -11.181 1.00 91.44 106 ILE A CA 1
ATOM 820 C C . ILE A 1 106 ? 5.569 -9.546 -12.515 1.00 91.44 106 ILE A C 1
ATOM 822 O O . ILE A 1 106 ? 5.817 -10.195 -13.530 1.00 91.44 106 ILE A O 1
ATOM 826 N N . ALA A 1 107 ? 4.876 -8.410 -12.506 1.00 94.56 107 ALA A N 1
ATOM 827 C CA . ALA A 1 107 ? 4.261 -7.834 -13.696 1.00 94.56 107 ALA A CA 1
ATOM 828 C C . ALA A 1 107 ? 5.161 -6.778 -14.348 1.00 94.56 107 ALA A C 1
ATOM 830 O O . ALA A 1 107 ? 5.899 -6.071 -13.655 1.00 94.56 107 ALA A O 1
ATOM 831 N N . LEU A 1 108 ? 5.039 -6.657 -15.671 1.00 96.69 108 LEU A N 1
ATOM 832 C CA . LEU A 1 108 ? 5.578 -5.548 -16.455 1.00 96.69 108 LEU A CA 1
ATOM 833 C C . LEU A 1 108 ? 4.404 -4.669 -16.913 1.00 96.69 108 LEU A C 1
ATOM 835 O O . LEU A 1 108 ? 3.471 -5.173 -17.536 1.00 96.69 108 LEU A O 1
ATOM 839 N N . PHE A 1 109 ? 4.396 -3.385 -16.560 1.00 96.25 109 PHE A N 1
ATOM 840 C CA . PHE A 1 109 ? 3.276 -2.472 -16.844 1.00 96.25 109 PHE A CA 1
ATOM 841 C C . PHE A 1 109 ? 3.736 -1.023 -17.005 1.00 96.25 109 PHE A C 1
ATOM 843 O O . PHE A 1 109 ? 4.770 -0.647 -16.465 1.00 96.25 109 PHE A O 1
ATOM 850 N N . ASN A 1 110 ? 2.945 -0.188 -17.682 1.00 95.31 110 ASN A N 1
ATOM 851 C CA . ASN A 1 110 ? 3.149 1.261 -17.664 1.00 95.31 110 ASN A CA 1
ATOM 852 C C . ASN A 1 110 ? 2.471 1.870 -16.431 1.00 95.31 110 ASN A C 1
ATOM 854 O O . ASN A 1 110 ? 1.329 1.537 -16.108 1.00 95.31 110 ASN A O 1
ATOM 858 N N . SER A 1 111 ? 3.174 2.753 -15.724 1.00 92.38 111 SER A N 1
ATOM 859 C CA . SER A 1 111 ? 2.589 3.568 -14.658 1.00 92.38 111 SER A CA 1
ATOM 860 C C . SER A 1 111 ? 1.645 4.630 -15.237 1.00 92.38 111 SER A C 1
ATOM 862 O O . SER A 1 111 ? 1.678 4.920 -16.430 1.00 92.38 111 SER A O 1
ATOM 864 N N . VAL A 1 112 ? 0.869 5.296 -14.375 1.00 89.12 112 VAL A N 1
ATOM 865 C CA . VAL A 1 112 ? 0.051 6.467 -14.761 1.00 89.12 112 VAL A CA 1
ATOM 866 C C . VAL A 1 112 ? 0.880 7.648 -15.292 1.00 89.12 112 VAL A C 1
ATOM 868 O O . VAL A 1 112 ? 0.332 8.576 -15.870 1.00 89.12 112 VAL A O 1
ATOM 871 N N . TYR A 1 113 ? 2.202 7.612 -15.103 1.00 89.38 113 TYR A N 1
ATOM 872 C CA . TYR A 1 113 ? 3.154 8.609 -15.594 1.00 89.38 113 TYR A CA 1
ATOM 873 C C . TYR A 1 113 ? 3.921 8.141 -16.840 1.00 89.38 113 TYR A C 1
ATOM 875 O O . TYR A 1 113 ? 4.913 8.767 -17.217 1.00 89.38 113 TYR A O 1
ATOM 883 N N . ASN A 1 114 ? 3.502 7.031 -17.455 1.00 91.62 114 ASN A N 1
ATOM 884 C CA . ASN A 1 114 ? 4.148 6.396 -18.607 1.00 91.62 114 ASN A CA 1
ATOM 885 C C . ASN A 1 114 ? 5.570 5.871 -18.341 1.00 91.62 114 ASN A C 1
ATOM 887 O O . ASN A 1 114 ? 6.334 5.651 -19.269 1.00 91.62 114 ASN A O 1
ATOM 891 N N . ASN A 1 115 ? 5.967 5.632 -17.090 1.00 94.44 115 ASN A N 1
ATOM 892 C CA . ASN A 1 115 ? 7.187 4.861 -16.824 1.00 94.44 115 ASN A CA 1
ATOM 893 C C . ASN A 1 115 ? 6.906 3.368 -17.022 1.00 94.44 115 ASN A C 1
ATOM 895 O O . ASN A 1 115 ? 5.874 2.890 -16.548 1.00 94.44 115 ASN A O 1
ATOM 899 N N . VAL A 1 116 ? 7.832 2.616 -17.624 1.00 96.31 116 VAL A N 1
ATOM 900 C CA . VAL A 1 116 ? 7.738 1.145 -17.652 1.00 96.31 116 VAL A CA 1
ATOM 901 C C . VAL A 1 116 ? 8.209 0.590 -16.307 1.00 96.31 116 VAL A C 1
ATOM 903 O O . VAL A 1 116 ? 9.292 0.915 -15.816 1.00 96.31 116 VAL A O 1
ATOM 906 N N . MET A 1 117 ? 7.383 -0.256 -15.705 1.00 96.50 117 MET A N 1
ATOM 907 C CA . MET A 1 117 ? 7.518 -0.761 -14.346 1.00 96.50 117 MET A CA 1
ATOM 908 C C . MET A 1 117 ? 7.700 -2.266 -14.360 1.00 96.50 117 MET A C 1
ATOM 910 O O . MET A 1 117 ? 6.826 -2.969 -14.858 1.00 96.50 117 MET A O 1
ATOM 914 N N . MET A 1 118 ? 8.764 -2.765 -13.730 1.00 97.06 118 MET A N 1
ATOM 915 C CA . MET A 1 118 ? 8.923 -4.194 -13.464 1.00 97.06 118 MET A CA 1
ATOM 916 C C . MET A 1 118 ? 8.863 -4.461 -11.965 1.00 97.06 118 MET A C 1
ATOM 918 O O . MET A 1 118 ? 9.728 -4.018 -11.206 1.00 97.06 118 MET A O 1
ATOM 922 N N . GLY A 1 119 ? 7.837 -5.174 -11.515 1.00 95.50 119 GLY A N 1
ATOM 923 C CA . GLY A 1 119 ? 7.613 -5.422 -10.095 1.00 95.50 119 GLY A CA 1
ATOM 924 C C . GLY A 1 119 ? 6.186 -5.885 -9.794 1.00 95.50 119 GLY A C 1
ATOM 925 O O . GLY A 1 119 ? 5.382 -6.103 -10.698 1.00 95.50 119 GLY A O 1
ATOM 926 N N . PRO A 1 120 ? 5.825 -6.017 -8.514 1.00 93.81 120 PRO A N 1
ATOM 927 C CA . PRO A 1 120 ? 6.704 -6.059 -7.348 1.00 93.81 120 PRO A CA 1
ATOM 928 C C . PRO A 1 120 ? 7.353 -7.439 -7.166 1.00 93.81 120 PRO A C 1
ATOM 930 O O . PRO A 1 120 ? 6.784 -8.456 -7.559 1.00 93.81 120 PRO A O 1
ATOM 933 N N . THR A 1 121 ? 8.468 -7.506 -6.437 1.00 93.06 121 THR A N 1
ATOM 934 C CA . THR A 1 121 ? 8.834 -8.743 -5.722 1.00 93.06 121 THR A CA 1
ATOM 935 C C . THR A 1 121 ? 7.879 -9.035 -4.552 1.00 93.06 121 THR A C 1
ATOM 937 O O . THR A 1 121 ? 7.004 -8.234 -4.209 1.00 93.06 121 THR A O 1
ATOM 940 N N . ALA A 1 122 ? 8.031 -10.199 -3.922 1.00 89.12 122 ALA A N 1
ATOM 941 C CA . ALA A 1 122 ? 7.295 -10.557 -2.715 1.00 89.12 122 ALA A CA 1
ATOM 942 C C . ALA A 1 122 ? 8.241 -11.238 -1.721 1.00 89.12 122 ALA A C 1
ATOM 944 O O . ALA A 1 122 ? 8.490 -12.436 -1.823 1.00 89.12 122 ALA A O 1
ATOM 945 N N . GLN A 1 123 ? 8.771 -10.459 -0.783 1.00 88.25 123 GLN A N 1
ATOM 946 C CA . GLN A 1 123 ? 9.677 -10.917 0.270 1.00 88.25 123 GLN A CA 1
ATOM 947 C C . GLN A 1 123 ? 9.058 -10.606 1.627 1.00 88.25 123 GLN A C 1
ATOM 949 O O . GLN A 1 123 ? 8.525 -9.514 1.827 1.00 88.25 123 GLN A O 1
ATOM 954 N N . ASP A 1 124 ? 9.103 -11.564 2.542 1.00 88.31 124 ASP A N 1
ATOM 955 C CA . ASP A 1 124 ? 8.657 -11.330 3.911 1.00 88.31 124 ASP A CA 1
ATOM 956 C C . ASP A 1 124 ? 9.696 -10.447 4.622 1.00 88.31 124 ASP A C 1
ATOM 958 O O . ASP A 1 124 ? 10.894 -10.532 4.341 1.00 88.31 124 ASP A O 1
ATOM 962 N N . SER A 1 125 ? 9.229 -9.530 5.464 1.00 84.38 125 SER A N 1
ATOM 963 C CA . SER A 1 125 ? 10.038 -8.479 6.083 1.00 84.38 125 SER A CA 1
ATOM 964 C C . SER A 1 125 ? 9.568 -8.239 7.512 1.00 84.38 125 SER A C 1
ATOM 966 O O . SER A 1 125 ? 8.373 -8.294 7.785 1.00 84.38 125 SER A O 1
ATOM 968 N N . SER A 1 126 ? 10.492 -7.928 8.418 1.00 82.75 126 SER A N 1
ATOM 969 C CA . SER A 1 126 ? 10.172 -7.445 9.769 1.00 82.75 126 SER A CA 1
ATOM 970 C C . SER A 1 126 ? 10.022 -5.920 9.836 1.00 82.75 126 SER A C 1
ATOM 972 O O . SER A 1 126 ? 9.558 -5.385 10.839 1.00 82.75 126 SER A O 1
ATOM 974 N N . GLU A 1 127 ? 10.405 -5.202 8.778 1.00 81.25 127 GLU A N 1
ATOM 975 C CA . GLU A 1 127 ? 10.378 -3.738 8.740 1.00 81.25 127 GLU A CA 1
ATOM 976 C C . GLU A 1 127 ? 8.958 -3.191 8.496 1.00 81.25 127 GLU A C 1
ATOM 978 O O . GLU A 1 127 ? 8.323 -3.507 7.485 1.00 81.25 127 GLU A O 1
ATOM 983 N N . LEU A 1 128 ? 8.484 -2.332 9.409 1.00 78.81 128 LEU A N 1
ATOM 984 C CA . LEU A 1 128 ? 7.216 -1.585 9.310 1.00 78.81 128 LEU A CA 1
ATOM 985 C C . LEU A 1 128 ? 7.365 -0.219 8.615 1.00 78.81 128 LEU A C 1
ATOM 987 O O . LEU A 1 128 ? 6.374 0.419 8.256 1.00 78.81 128 LEU A O 1
ATOM 991 N N . SER A 1 129 ? 8.599 0.260 8.458 1.00 77.12 129 SER A N 1
ATOM 992 C CA . SER A 1 129 ? 8.940 1.505 7.767 1.00 77.12 129 SER A CA 1
ATOM 993 C C . SER A 1 129 ? 9.424 1.221 6.339 1.00 77.12 129 SER A C 1
ATOM 995 O O . SER A 1 129 ? 9.432 0.076 5.892 1.00 77.12 129 SER A O 1
ATOM 997 N N . ARG A 1 130 ? 9.766 2.275 5.582 1.00 71.25 130 ARG A N 1
ATOM 998 C CA . ARG A 1 130 ? 10.220 2.166 4.188 1.00 71.25 130 ARG A CA 1
ATOM 999 C C . ARG A 1 130 ? 11.493 1.299 4.119 1.00 71.25 130 ARG A C 1
ATOM 1001 O O . ARG A 1 130 ? 12.544 1.798 4.516 1.00 71.25 130 ARG A O 1
ATOM 1008 N N . PRO A 1 131 ? 11.434 0.065 3.584 1.00 76.31 131 PRO A N 1
ATOM 1009 C CA . PRO A 1 131 ? 12.568 -0.836 3.644 1.00 76.31 131 PRO A CA 1
ATOM 1010 C C . PRO A 1 131 ? 13.646 -0.430 2.657 1.00 76.31 131 PRO A C 1
ATOM 1012 O O . PRO A 1 131 ? 13.348 0.112 1.585 1.00 76.31 131 PRO A O 1
ATOM 1015 N N . ALA A 1 132 ? 14.889 -0.771 2.988 1.00 83.62 132 ALA A N 1
ATOM 1016 C CA . ALA A 1 132 ? 16.018 -0.598 2.084 1.00 83.62 132 ALA A CA 1
ATOM 1017 C C . ALA A 1 132 ? 15.786 -1.346 0.762 1.00 83.62 132 ALA A C 1
ATOM 1019 O O . ALA A 1 132 ? 15.198 -2.432 0.734 1.00 83.62 132 ALA A O 1
ATOM 1020 N N . SER A 1 133 ? 16.256 -0.789 -0.348 1.00 86.94 133 SER A N 1
ATOM 1021 C CA . SER A 1 133 ? 16.300 -1.518 -1.611 1.00 86.94 133 SER A CA 1
ATOM 1022 C C . SER A 1 133 ? 17.469 -2.503 -1.638 1.00 86.94 133 SER A C 1
ATOM 1024 O O . SER A 1 133 ? 18.460 -2.345 -0.932 1.00 86.94 133 SER A O 1
ATOM 1026 N N . ASP A 1 134 ? 17.338 -3.544 -2.454 1.00 92.69 134 ASP A N 1
ATOM 1027 C CA . ASP A 1 134 ? 18.395 -4.522 -2.710 1.00 92.69 134 ASP A CA 1
ATOM 1028 C C . ASP A 1 134 ? 18.863 -4.388 -4.168 1.00 92.69 134 ASP A C 1
ATOM 1030 O O . ASP A 1 134 ? 18.064 -4.495 -5.107 1.00 92.69 134 ASP A O 1
ATOM 1034 N N . SER A 1 135 ? 20.158 -4.139 -4.368 1.00 93.94 135 SER A N 1
ATOM 1035 C CA . SER A 1 135 ? 20.762 -3.956 -5.691 1.00 93.94 135 SER A CA 1
ATOM 1036 C C . SER A 1 135 ? 20.722 -5.224 -6.548 1.00 93.94 135 SER A C 1
ATOM 1038 O O . SER A 1 135 ? 20.500 -5.132 -7.757 1.00 93.94 135 SER A O 1
ATOM 1040 N N . LYS A 1 136 ? 20.841 -6.414 -5.946 1.00 95.69 136 LYS A N 1
ATOM 1041 C CA . LYS A 1 136 ? 20.704 -7.701 -6.645 1.00 95.69 136 LYS A CA 1
ATOM 1042 C C . LYS A 1 136 ? 19.268 -7.905 -7.107 1.00 95.69 136 LYS A C 1
ATOM 1044 O O . LYS A 1 136 ? 19.038 -8.354 -8.229 1.00 95.69 136 LYS A O 1
ATOM 1049 N N . VAL A 1 137 ? 18.297 -7.530 -6.273 1.00 95.25 137 VAL A N 1
ATOM 1050 C CA . VAL A 1 137 ? 16.876 -7.562 -6.653 1.00 95.25 137 VAL A CA 1
ATOM 1051 C C . VAL A 1 137 ? 16.597 -6.578 -7.784 1.00 95.25 137 VAL A C 1
ATOM 1053 O O . VAL A 1 137 ? 15.880 -6.925 -8.720 1.00 95.25 137 VAL A O 1
ATOM 1056 N N . HIS A 1 138 ? 17.167 -5.372 -7.732 1.00 96.00 138 HIS A N 1
ATOM 1057 C CA . HIS A 1 138 ? 17.028 -4.396 -8.811 1.00 96.00 138 HIS A CA 1
ATOM 1058 C C . HIS A 1 138 ? 17.589 -4.944 -10.127 1.00 96.00 138 HIS A C 1
ATOM 1060 O O . HIS A 1 138 ? 16.875 -4.952 -11.126 1.00 96.00 138 HIS A O 1
ATOM 1066 N N . TRP A 1 139 ? 18.810 -5.487 -10.108 1.00 96.44 139 TRP A N 1
ATOM 1067 C CA . TRP A 1 139 ? 19.429 -6.106 -11.279 1.00 96.44 139 TRP A CA 1
ATOM 1068 C C . TRP A 1 139 ? 18.590 -7.264 -11.837 1.00 96.44 139 TRP A C 1
ATOM 1070 O O . TRP A 1 139 ? 18.317 -7.295 -13.034 1.00 96.44 139 TRP A O 1
ATOM 1080 N N . MET A 1 140 ? 18.086 -8.158 -10.979 1.00 96.69 140 MET A N 1
ATOM 1081 C CA . MET A 1 140 ? 17.204 -9.259 -11.388 1.00 96.69 140 MET A CA 1
ATOM 1082 C C . MET A 1 140 ? 15.921 -8.758 -12.066 1.00 96.69 140 MET A C 1
ATOM 1084 O O . MET A 1 140 ? 15.526 -9.297 -13.100 1.00 96.69 140 MET A O 1
ATOM 1088 N N . LEU A 1 141 ? 15.281 -7.715 -11.523 1.00 97.31 141 LEU A N 1
ATOM 1089 C CA . LEU A 1 141 ? 14.090 -7.115 -12.133 1.00 97.31 141 LEU A CA 1
ATOM 1090 C C . LEU A 1 141 ? 14.414 -6.505 -13.502 1.00 97.31 141 LEU A C 1
ATOM 1092 O O . LEU A 1 141 ? 13.649 -6.706 -14.441 1.00 97.31 141 LEU A O 1
ATOM 1096 N N . THR A 1 142 ? 15.550 -5.817 -13.630 1.00 97.31 142 THR A N 1
ATOM 1097 C CA . THR A 1 142 ? 16.018 -5.252 -14.903 1.00 97.31 142 THR A CA 1
ATOM 1098 C C . THR A 1 142 ? 16.245 -6.343 -15.946 1.00 97.31 142 THR A C 1
ATOM 1100 O O . THR A 1 142 ? 15.684 -6.262 -17.036 1.00 97.31 142 THR A O 1
ATOM 1103 N N . GLN A 1 143 ? 16.983 -7.402 -15.600 1.00 96.75 143 GLN A N 1
ATOM 1104 C CA . GLN A 1 143 ? 17.228 -8.533 -16.503 1.00 96.75 143 GLN A CA 1
ATOM 1105 C C . GLN A 1 143 ? 15.925 -9.220 -16.919 1.00 96.75 143 GLN A C 1
ATOM 1107 O O . GLN A 1 143 ? 15.737 -9.557 -18.084 1.00 96.75 143 GLN A O 1
ATOM 1112 N N . LYS A 1 144 ? 14.981 -9.386 -15.987 1.00 95.56 144 LYS A N 1
ATOM 1113 C CA . LYS A 1 144 ? 13.688 -10.001 -16.296 1.00 95.56 144 LYS A CA 1
ATOM 1114 C C . LYS A 1 144 ? 12.828 -9.131 -17.217 1.00 95.56 144 LYS A C 1
ATOM 1116 O O . LYS A 1 144 ? 12.137 -9.676 -18.071 1.00 95.56 144 LYS A O 1
ATOM 1121 N N . ALA A 1 145 ? 12.864 -7.808 -17.059 1.00 96.06 145 ALA A N 1
ATOM 1122 C CA . ALA A 1 145 ? 12.181 -6.890 -17.968 1.00 96.06 145 ALA A CA 1
ATOM 1123 C C . ALA A 1 145 ? 12.766 -6.977 -19.387 1.00 96.06 145 ALA A C 1
ATOM 1125 O O . ALA A 1 145 ? 12.012 -7.132 -20.341 1.00 96.06 145 ALA A O 1
ATOM 1126 N N . GLN A 1 146 ? 14.097 -6.970 -19.505 1.00 95.94 146 GLN A N 1
ATOM 1127 C CA . GLN A 1 146 ? 14.815 -7.109 -20.778 1.00 95.94 146 GLN A CA 1
ATOM 1128 C C . GLN A 1 146 ? 14.585 -8.475 -21.431 1.00 95.94 146 GLN A C 1
ATOM 1130 O O . GLN A 1 146 ? 14.489 -8.575 -22.643 1.00 95.94 146 GLN A O 1
ATOM 1135 N N . TRP A 1 147 ? 14.436 -9.537 -20.643 1.00 94.75 147 TRP A N 1
ATOM 1136 C CA . TRP A 1 147 ? 14.074 -10.845 -21.180 1.00 94.75 147 TRP A CA 1
ATOM 1137 C C . TRP A 1 147 ? 12.639 -10.879 -21.736 1.00 94.75 147 TRP A C 1
ATOM 1139 O O . TRP A 1 147 ? 12.403 -11.499 -22.768 1.00 94.75 147 TRP A O 1
ATOM 1149 N N . LEU A 1 148 ? 11.684 -10.209 -21.075 1.00 93.81 148 LEU A N 1
ATOM 1150 C CA . LEU A 1 148 ? 10.296 -10.112 -21.549 1.00 93.81 148 LEU A CA 1
ATOM 1151 C C . LEU A 1 148 ? 10.162 -9.220 -22.791 1.00 93.81 148 LEU A C 1
ATOM 1153 O O . LEU A 1 148 ? 9.364 -9.524 -23.673 1.00 93.81 148 LEU A O 1
ATOM 1157 N N . ILE A 1 149 ? 10.915 -8.120 -22.838 1.00 95.25 149 ILE A N 1
ATOM 1158 C CA . ILE A 1 149 ? 10.955 -7.169 -23.953 1.00 95.25 149 ILE A CA 1
ATOM 1159 C C . ILE A 1 149 ? 12.428 -6.861 -24.254 1.00 95.25 149 ILE A C 1
ATOM 1161 O O . ILE A 1 149 ? 12.997 -5.977 -23.608 1.00 95.25 149 ILE A O 1
ATOM 1165 N N . PRO A 1 150 ? 13.052 -7.568 -25.217 1.00 96.12 150 PRO A N 1
ATOM 1166 C CA . PRO A 1 150 ? 14.471 -7.410 -25.557 1.00 96.12 150 PRO A CA 1
ATOM 1167 C C . PRO A 1 150 ? 14.904 -5.969 -25.831 1.00 96.12 150 PRO A C 1
ATOM 1169 O O . PRO A 1 150 ? 15.977 -5.562 -25.390 1.00 96.12 150 PRO A O 1
ATOM 1172 N N . ASP A 1 151 ? 14.044 -5.163 -26.455 1.00 97.00 151 ASP A N 1
ATOM 1173 C CA . ASP A 1 151 ? 14.324 -3.755 -26.762 1.00 97.00 151 ASP A CA 1
ATOM 1174 C C . ASP A 1 151 ? 14.527 -2.890 -25.506 1.00 97.00 151 ASP A C 1
ATOM 1176 O O . ASP A 1 151 ? 15.195 -1.860 -25.570 1.00 97.00 151 ASP A O 1
ATOM 1180 N N . LEU A 1 152 ? 14.061 -3.318 -24.322 1.00 96.19 152 LEU A N 1
ATOM 1181 C CA . LEU A 1 152 ? 14.390 -2.638 -23.061 1.00 96.19 152 LEU A CA 1
ATOM 1182 C C . LEU A 1 152 ? 15.893 -2.678 -22.739 1.00 96.19 152 LEU A C 1
ATOM 1184 O O . LEU A 1 152 ? 16.345 -1.918 -21.882 1.00 96.19 152 LEU A O 1
ATOM 1188 N N . ALA A 1 153 ? 16.686 -3.527 -23.401 1.00 96.50 153 ALA A N 1
ATOM 1189 C CA . ALA A 1 153 ? 18.137 -3.572 -23.229 1.00 96.50 153 ALA A CA 1
ATOM 1190 C C . ALA A 1 153 ? 18.835 -2.273 -23.664 1.00 96.50 153 ALA A C 1
ATOM 1192 O O . ALA A 1 153 ? 19.914 -1.970 -23.155 1.00 96.50 153 ALA A O 1
ATOM 1193 N N . THR A 1 154 ? 18.218 -1.471 -24.540 1.00 96.56 154 THR A N 1
ATOM 1194 C CA . THR A 1 154 ? 18.755 -0.164 -24.955 1.00 96.56 154 THR A CA 1
ATOM 1195 C C . THR A 1 154 ? 18.421 0.962 -23.972 1.00 96.56 154 THR A C 1
ATOM 1197 O O . THR A 1 154 ? 18.834 2.101 -24.181 1.00 96.56 154 THR A O 1
ATOM 1200 N N . PHE A 1 155 ? 17.669 0.671 -22.905 1.00 95.38 155 PHE A N 1
ATOM 1201 C CA . PHE A 1 155 ? 17.232 1.643 -21.907 1.00 95.38 155 PHE A CA 1
ATOM 1202 C C . PHE A 1 155 ? 17.828 1.314 -20.539 1.00 95.38 155 PHE A C 1
ATOM 1204 O O . PHE A 1 155 ? 17.740 0.189 -20.045 1.00 95.38 155 PHE A O 1
ATOM 1211 N N . LEU A 1 156 ? 18.392 2.327 -19.882 1.00 91.19 156 LEU A N 1
ATOM 1212 C CA . LEU A 1 156 ? 18.810 2.211 -18.489 1.00 91.19 156 LEU A CA 1
ATOM 1213 C C . LEU A 1 156 ? 17.620 2.498 -17.557 1.00 91.19 156 LEU A C 1
ATOM 1215 O O . LEU A 1 156 ? 16.864 3.445 -17.806 1.00 91.19 156 LEU A O 1
ATOM 1219 N N . PRO A 1 157 ? 17.446 1.722 -16.471 1.00 94.25 157 PRO A N 1
ATOM 1220 C CA . PRO A 1 157 ? 16.513 2.081 -15.415 1.00 94.25 157 PRO A CA 1
ATOM 1221 C C . PRO A 1 157 ? 16.812 3.477 -14.860 1.00 94.25 157 PRO A C 1
ATOM 1223 O O . PRO A 1 157 ? 17.960 3.813 -14.577 1.00 94.25 157 PRO A O 1
ATOM 1226 N N . VAL A 1 158 ? 15.765 4.270 -14.652 1.00 93.06 158 VAL A N 1
ATOM 1227 C CA . VAL A 1 158 ? 15.848 5.605 -14.034 1.00 93.06 158 VAL A CA 1
ATOM 1228 C C . VAL A 1 158 ? 15.710 5.545 -12.515 1.00 93.06 158 VAL A C 1
ATOM 1230 O O . VAL A 1 158 ? 15.933 6.537 -11.824 1.00 93.06 158 VAL A O 1
ATOM 1233 N N . GLY A 1 159 ? 15.331 4.386 -11.971 1.00 92.19 159 GLY A N 1
ATOM 1234 C CA . GLY A 1 159 ? 15.236 4.216 -10.534 1.00 92.19 159 GLY A CA 1
ATOM 1235 C C . GLY A 1 159 ? 14.613 2.907 -10.077 1.00 92.19 159 GLY A C 1
ATOM 1236 O O . GLY A 1 159 ? 14.439 1.943 -10.826 1.00 92.19 159 GLY A O 1
ATOM 1237 N N . HIS A 1 160 ? 14.290 2.883 -8.791 1.00 93.44 160 HIS A N 1
ATOM 1238 C CA . HIS A 1 160 ? 13.653 1.767 -8.112 1.00 93.44 160 HIS A CA 1
ATOM 1239 C C . HIS A 1 160 ? 12.910 2.272 -6.879 1.00 93.44 160 HIS A C 1
ATOM 1241 O O . HIS A 1 160 ? 13.247 3.306 -6.305 1.00 93.44 160 HIS A O 1
ATOM 1247 N N . TYR A 1 161 ? 11.914 1.520 -6.425 1.00 92.25 161 TYR A N 1
ATOM 1248 C CA . TYR A 1 161 ? 11.306 1.786 -5.126 1.00 92.25 161 TYR A CA 1
ATOM 1249 C C . TYR A 1 161 ? 10.815 0.509 -4.465 1.00 92.25 161 TYR A C 1
ATOM 1251 O O . TYR A 1 161 ? 10.666 -0.533 -5.103 1.00 92.25 161 TYR A O 1
ATOM 1259 N N . VAL A 1 162 ? 10.569 0.610 -3.164 1.00 91.50 162 VAL A N 1
ATOM 1260 C CA . VAL A 1 162 ? 10.067 -0.477 -2.335 1.00 91.50 162 VAL A CA 1
ATOM 1261 C C . VAL A 1 162 ? 8.765 -0.031 -1.690 1.00 91.50 162 VAL A C 1
ATOM 1263 O O . VAL A 1 162 ? 8.694 1.052 -1.112 1.00 91.50 162 VAL A O 1
ATOM 1266 N N . GLY A 1 163 ? 7.745 -0.874 -1.794 1.00 89.88 163 GLY A N 1
ATOM 1267 C CA . GLY A 1 163 ? 6.516 -0.774 -1.017 1.00 89.88 163 GLY A CA 1
ATOM 1268 C C . GLY A 1 163 ? 6.399 -1.943 -0.044 1.00 89.88 163 GLY A C 1
ATOM 1269 O O . GLY A 1 163 ? 6.988 -3.005 -0.260 1.00 89.88 163 GLY A O 1
ATOM 1270 N N . VAL A 1 164 ? 5.607 -1.764 1.009 1.00 91.06 164 VAL A N 1
ATOM 1271 C CA . VAL A 1 164 ? 5.349 -2.801 2.014 1.00 91.06 164 VAL A CA 1
ATOM 1272 C C . VAL A 1 164 ? 3.855 -2.995 2.150 1.00 91.06 164 VAL A C 1
ATOM 1274 O O . VAL A 1 164 ? 3.101 -2.030 2.241 1.00 91.06 164 VAL A O 1
ATOM 1277 N N . ARG A 1 165 ? 3.424 -4.254 2.129 1.00 92.00 165 ARG A N 1
ATOM 1278 C CA . ARG A 1 165 ? 2.017 -4.623 2.283 1.00 92.00 165 ARG A CA 1
ATOM 1279 C C . ARG A 1 165 ? 1.757 -5.088 3.713 1.00 92.00 165 ARG A C 1
ATOM 1281 O O . ARG A 1 165 ? 2.553 -5.889 4.208 1.00 92.00 165 ARG A O 1
ATOM 1288 N N . PRO A 1 166 ? 0.638 -4.680 4.331 1.00 94.38 166 PRO A N 1
ATOM 1289 C CA . PRO A 1 166 ? 0.217 -5.174 5.635 1.00 94.38 166 PRO A CA 1
ATOM 1290 C C . PRO A 1 166 ? -0.438 -6.552 5.481 1.00 94.38 166 PRO A C 1
ATOM 1292 O O . PRO A 1 166 ? -1.656 -6.677 5.544 1.00 94.38 166 PRO A O 1
ATOM 1295 N N . ALA A 1 167 ? 0.346 -7.588 5.170 1.00 94.19 167 ALA A N 1
ATOM 1296 C CA . ALA A 1 167 ? -0.178 -8.953 5.127 1.00 94.19 167 ALA A CA 1
ATOM 1297 C C . ALA A 1 167 ? -0.368 -9.498 6.553 1.00 94.19 167 ALA A C 1
ATOM 1299 O O . ALA A 1 167 ? 0.218 -8.978 7.494 1.00 94.19 167 ALA A O 1
ATOM 1300 N N . THR A 1 168 ? -1.190 -10.533 6.713 1.00 95.50 168 THR A N 1
ATOM 1301 C CA . THR A 1 168 ? -1.427 -11.214 7.996 1.00 95.50 168 THR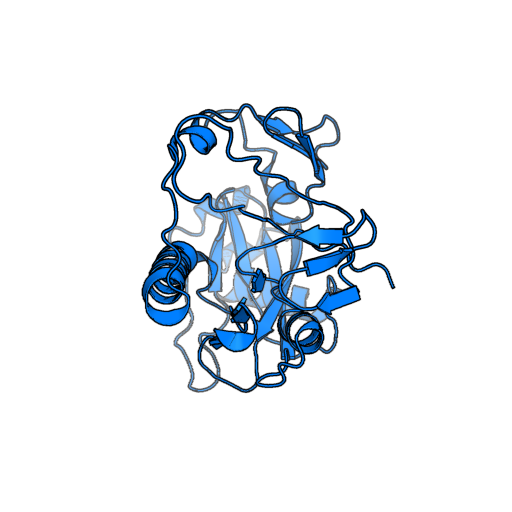 A CA 1
ATOM 1302 C C . THR A 1 168 ? -1.214 -12.717 7.835 1.00 95.50 168 THR A C 1
ATOM 1304 O O . THR A 1 168 ? -0.921 -13.192 6.733 1.00 95.50 168 THR A O 1
ATOM 1307 N N . GLN A 1 169 ? -1.397 -13.483 8.913 1.00 95.50 169 GLN A N 1
ATOM 1308 C CA . GLN A 1 169 ? -1.453 -14.946 8.840 1.00 95.50 169 GLN A CA 1
ATOM 1309 C C . GLN A 1 169 ? -2.655 -15.470 8.031 1.00 95.50 169 GLN A C 1
ATOM 1311 O O . GLN A 1 169 ? -2.715 -16.655 7.708 1.00 95.50 169 GLN A O 1
ATOM 1316 N N . PHE A 1 170 ? -3.618 -14.606 7.704 1.00 94.75 170 PHE A N 1
ATOM 1317 C CA . PHE A 1 170 ? -4.824 -14.959 6.971 1.00 94.75 170 PHE A CA 1
ATOM 1318 C C . PHE A 1 170 ? -4.724 -14.546 5.499 1.00 94.75 170 PHE A C 1
ATOM 1320 O O . PHE A 1 170 ? -4.026 -13.601 5.121 1.00 94.75 170 PHE A O 1
ATOM 1327 N N . LYS A 1 171 ? -5.441 -15.273 4.635 1.00 89.88 171 LYS A N 1
ATOM 1328 C CA . LYS A 1 171 ? -5.541 -14.916 3.213 1.00 89.88 171 LYS A CA 1
ATOM 1329 C C . LYS A 1 171 ? -6.421 -13.679 3.003 1.00 89.88 171 LYS A C 1
ATOM 1331 O O . LYS A 1 171 ? -6.054 -12.837 2.181 1.00 89.88 171 LYS A O 1
ATOM 1336 N N . ASP A 1 172 ? -7.505 -13.575 3.770 1.00 93.56 172 ASP A N 1
ATOM 1337 C CA . ASP A 1 172 ? -8.526 -12.534 3.648 1.00 93.56 172 ASP A CA 1
ATOM 1338 C C . ASP A 1 172 ? -8.241 -11.296 4.507 1.00 93.56 172 ASP A C 1
ATOM 1340 O O . ASP A 1 172 ? -7.437 -11.313 5.447 1.00 93.56 172 ASP A O 1
ATOM 1344 N N . TYR A 1 173 ? -8.937 -10.206 4.185 1.00 96.50 173 TYR A N 1
ATOM 1345 C CA . TYR A 1 173 ? -8.922 -8.976 4.971 1.00 96.50 173 TYR A CA 1
ATOM 1346 C C . TYR A 1 173 ? -9.499 -9.197 6.369 1.00 96.50 173 TYR A C 1
ATOM 1348 O O . TYR A 1 173 ? -10.429 -9.976 6.565 1.00 96.50 173 TYR A O 1
ATOM 1356 N N . GLN A 1 174 ? -8.954 -8.482 7.347 1.00 97.50 174 GLN A N 1
ATOM 1357 C CA . GLN A 1 174 ? -9.406 -8.537 8.732 1.00 97.50 174 GLN A CA 1
ATOM 1358 C C . GLN A 1 174 ? -10.323 -7.347 8.991 1.00 97.50 174 GLN A C 1
ATOM 1360 O O . GLN A 1 174 ? -9.894 -6.337 9.543 1.00 97.50 174 GLN A O 1
ATOM 1365 N N . ILE A 1 175 ? -11.576 -7.455 8.539 1.00 97.62 175 ILE A N 1
ATOM 1366 C CA . ILE A 1 175 ? -12.602 -6.434 8.779 1.00 97.62 175 ILE A CA 1
ATOM 1367 C C . ILE A 1 175 ? -13.584 -6.957 9.825 1.00 97.62 175 ILE A C 1
ATOM 1369 O O . ILE A 1 175 ? -14.332 -7.895 9.548 1.00 97.62 175 ILE A O 1
ATOM 1373 N N . ARG A 1 176 ? -13.551 -6.395 11.037 1.00 97.25 176 ARG A N 1
ATOM 1374 C CA . ARG A 1 176 ? -14.318 -6.886 12.198 1.00 97.25 176 ARG A CA 1
ATOM 1375 C C . ARG A 1 176 ? -14.875 -5.733 13.022 1.00 97.25 176 ARG A C 1
ATOM 1377 O O . ARG A 1 176 ? -14.235 -4.692 13.131 1.00 97.25 176 ARG A O 1
ATOM 1384 N N . THR A 1 177 ? -16.034 -5.936 13.633 1.00 97.06 177 THR A N 1
ATOM 1385 C CA . THR A 1 177 ? -16.697 -4.965 14.509 1.00 97.06 177 THR A CA 1
ATOM 1386 C C . THR A 1 177 ? -16.672 -5.417 15.964 1.00 97.06 177 THR A C 1
ATOM 1388 O O . THR A 1 177 ? -16.777 -6.602 16.277 1.00 97.06 177 THR A O 1
ATOM 1391 N N . TYR A 1 178 ? -16.539 -4.452 16.872 1.00 95.06 178 TYR A N 1
ATOM 1392 C CA . TYR A 1 178 ? -16.546 -4.661 18.318 1.00 95.06 178 TYR A CA 1
ATOM 1393 C C . TYR A 1 178 ? -17.464 -3.612 18.968 1.00 95.06 178 TYR A C 1
ATOM 1395 O O . TYR A 1 178 ? -16.976 -2.596 19.476 1.00 95.06 178 TYR A O 1
ATOM 1403 N N . PRO A 1 179 ? -18.796 -3.826 18.965 1.00 92.88 179 PRO A N 1
ATOM 1404 C CA . PRO A 1 179 ? -19.768 -2.823 19.410 1.00 92.88 179 PRO A CA 1
ATOM 1405 C C . PRO A 1 179 ? -19.549 -2.327 20.840 1.00 92.88 179 PRO A C 1
ATOM 1407 O O . PRO A 1 179 ? -19.519 -1.121 21.077 1.00 92.88 179 PRO A O 1
ATOM 1410 N N . HIS A 1 180 ? -19.266 -3.234 21.782 1.00 90.75 180 HIS A N 1
ATOM 1411 C CA . HIS A 1 180 ? -18.975 -2.882 23.180 1.00 90.75 180 HIS A CA 1
ATOM 1412 C C . HIS A 1 180 ? -17.729 -2.001 23.349 1.00 90.75 180 HIS A C 1
ATOM 1414 O O . HIS A 1 180 ? -17.605 -1.287 24.340 1.00 90.75 180 HIS A O 1
ATOM 1420 N N . LYS A 1 181 ? -16.812 -2.041 22.378 1.00 90.56 181 LYS A N 1
ATOM 1421 C CA . LYS A 1 181 ? -15.606 -1.207 22.334 1.00 90.56 181 LYS A CA 1
ATOM 1422 C C . LYS A 1 181 ? -15.778 0.014 21.431 1.00 90.56 181 LYS A C 1
ATOM 1424 O O . LYS A 1 181 ? -14.857 0.812 21.341 1.00 90.56 181 LYS A O 1
ATOM 1429 N N . ARG A 1 182 ? -16.925 0.170 20.756 1.00 90.12 182 ARG A N 1
ATOM 1430 C CA . ARG A 1 182 ? -17.161 1.199 19.730 1.00 90.12 182 ARG A CA 1
ATOM 1431 C C . ARG A 1 182 ? -16.017 1.229 18.707 1.00 90.12 182 ARG A C 1
ATOM 1433 O O . ARG A 1 182 ? -15.474 2.287 18.407 1.00 90.12 182 ARG A O 1
ATOM 1440 N N . TRP A 1 183 ? -15.620 0.055 18.219 1.00 92.69 183 TRP A N 1
ATOM 1441 C CA . TRP A 1 183 ? -14.427 -0.118 17.389 1.00 92.69 183 TRP A CA 1
ATOM 1442 C C . TRP A 1 183 ? -14.720 -0.955 16.147 1.00 92.69 183 TRP A C 1
ATOM 1444 O O . TRP A 1 183 ? -15.469 -1.932 16.212 1.00 92.69 183 TRP A O 1
ATOM 1454 N N . ILE A 1 184 ? -14.101 -0.597 15.028 1.00 95.81 184 ILE A N 1
ATOM 1455 C CA . ILE A 1 184 ? -14.101 -1.364 13.786 1.00 95.81 184 ILE A CA 1
ATOM 1456 C C . ILE A 1 184 ? -12.656 -1.508 13.324 1.00 95.81 184 ILE A C 1
ATOM 1458 O O . ILE A 1 184 ? -11.962 -0.521 13.104 1.00 95.81 184 ILE A O 1
ATOM 1462 N N . THR A 1 185 ? -12.214 -2.740 13.142 1.00 97.44 185 THR A N 1
ATOM 1463 C CA . THR A 1 185 ? -10.912 -3.065 12.568 1.00 97.44 185 THR A CA 1
ATOM 1464 C C . THR A 1 185 ? -11.038 -3.151 11.052 1.00 97.44 185 THR A C 1
ATOM 1466 O O . THR A 1 185 ? -11.941 -3.823 10.558 1.00 97.44 185 THR A O 1
ATOM 1469 N N . VAL A 1 186 ? -10.116 -2.526 10.316 1.00 97.81 186 VAL A N 1
ATOM 1470 C CA . VAL A 1 186 ? -9.929 -2.659 8.861 1.00 97.81 186 VAL A CA 1
ATOM 1471 C C . VAL A 1 186 ? -8.452 -2.979 8.601 1.00 97.81 186 VAL A C 1
ATOM 1473 O O . VAL A 1 186 ? -7.654 -2.152 8.156 1.00 97.81 186 VAL A O 1
ATOM 1476 N N . GLY A 1 187 ? -8.066 -4.203 8.957 1.00 96.38 187 GLY A N 1
ATOM 1477 C CA . GLY A 1 187 ? -6.689 -4.688 8.933 1.00 96.38 187 GLY A CA 1
ATOM 1478 C C . GLY A 1 187 ? -6.402 -5.646 7.779 1.00 96.38 187 GLY A C 1
ATOM 1479 O O . GLY A 1 187 ? -7.299 -6.168 7.115 1.00 96.38 187 GLY A O 1
ATOM 1480 N N . GLY A 1 188 ? -5.120 -5.915 7.534 1.00 95.50 188 GLY A N 1
ATOM 1481 C CA . GLY A 1 188 ? -4.715 -6.924 6.551 1.00 95.50 188 GLY A CA 1
ATOM 1482 C C . GLY A 1 188 ? -4.986 -6.553 5.089 1.00 95.50 188 GLY A C 1
ATOM 1483 O O . GLY A 1 188 ? -5.018 -7.435 4.228 1.00 95.50 188 GLY A O 1
ATOM 1484 N N . ILE A 1 189 ? -5.211 -5.265 4.795 1.00 95.94 189 ILE A N 1
ATOM 1485 C CA . ILE A 1 189 ? -5.544 -4.767 3.455 1.00 95.94 189 ILE A CA 1
ATOM 1486 C C . ILE A 1 189 ? -4.307 -4.834 2.545 1.00 95.94 189 ILE A C 1
ATOM 1488 O O . ILE A 1 189 ? -3.521 -3.895 2.414 1.00 95.94 189 ILE A O 1
ATOM 1492 N N . ARG A 1 190 ? -4.103 -6.011 1.949 1.00 89.62 190 ARG A N 1
ATOM 1493 C CA . ARG A 1 190 ? -2.955 -6.365 1.101 1.00 89.62 190 ARG A CA 1
ATOM 1494 C C . ARG A 1 190 ? -3.191 -6.005 -0.375 1.00 89.62 190 ARG A C 1
ATOM 1496 O O . ARG A 1 190 ? -3.824 -5.009 -0.714 1.00 89.62 190 ARG A O 1
ATOM 1503 N N . SER A 1 191 ? -2.635 -6.808 -1.288 1.00 83.31 191 SER A N 1
ATOM 1504 C CA . SER A 1 191 ? -2.921 -6.733 -2.725 1.00 83.31 191 SER A CA 1
ATOM 1505 C C . SER A 1 191 ? -4.429 -6.640 -2.978 1.00 83.31 191 SER A C 1
ATOM 1507 O O . SER A 1 191 ? -5.187 -7.342 -2.326 1.00 83.31 191 SER A O 1
ATOM 1509 N N . THR A 1 192 ? -4.834 -5.814 -3.946 1.00 88.56 192 THR A N 1
ATOM 1510 C CA . THR A 1 192 ? -6.228 -5.419 -4.251 1.00 88.56 192 THR A CA 1
ATOM 1511 C C . THR A 1 192 ? -6.876 -4.424 -3.286 1.00 88.56 192 THR A C 1
ATOM 1513 O O . THR A 1 192 ? -7.980 -3.980 -3.567 1.00 88.56 192 THR A O 1
ATOM 1516 N N . GLY A 1 193 ? -6.182 -3.969 -2.237 1.00 91.56 193 GLY A N 1
ATOM 1517 C CA . GLY A 1 193 ? -6.703 -2.951 -1.320 1.00 91.56 193 GLY A CA 1
ATOM 1518 C C . GLY A 1 193 ? -7.112 -1.643 -2.002 1.00 91.56 193 GLY A C 1
ATOM 1519 O O . GLY A 1 193 ? -8.198 -1.139 -1.754 1.00 91.56 193 GLY A O 1
ATOM 1520 N N . VAL A 1 194 ? -6.284 -1.131 -2.922 1.00 89.38 194 VAL A N 1
ATOM 1521 C CA . VAL A 1 194 ? -6.612 0.079 -3.702 1.00 89.38 194 VAL A CA 1
ATOM 1522 C C . VAL A 1 194 ? -7.809 -0.169 -4.622 1.00 89.38 194 VAL A C 1
ATOM 1524 O O . VAL A 1 194 ? -8.777 0.582 -4.571 1.00 89.38 194 VAL A O 1
ATOM 1527 N N . SER A 1 195 ? -7.782 -1.248 -5.414 1.00 90.38 195 SER A N 1
ATOM 1528 C CA . SER A 1 195 ? -8.874 -1.602 -6.333 1.00 90.38 195 SER A CA 1
ATOM 1529 C C . SER A 1 195 ? -10.201 -1.864 -5.612 1.00 90.38 195 SER A C 1
ATOM 1531 O O . SER A 1 195 ? -11.254 -1.512 -6.125 1.00 90.38 195 SER A O 1
ATOM 1533 N N . GLY A 1 196 ? -10.157 -2.470 -4.424 1.00 92.38 196 GLY A N 1
ATOM 1534 C CA . GLY A 1 196 ? -11.327 -2.788 -3.607 1.00 92.38 196 GLY A CA 1
ATOM 1535 C C . GLY A 1 196 ? -11.698 -1.714 -2.584 1.00 92.38 196 GLY A C 1
ATOM 1536 O O . GLY A 1 196 ? -12.635 -1.930 -1.824 1.00 92.38 196 GLY A O 1
ATOM 1537 N N . SER A 1 197 ? -10.987 -0.582 -2.533 1.00 92.50 197 SER A N 1
ATOM 1538 C CA . SER A 1 197 ? -11.126 0.436 -1.477 1.00 92.50 197 SER A CA 1
ATOM 1539 C C . SER A 1 197 ? -12.555 0.955 -1.312 1.00 92.50 197 SER A C 1
ATOM 1541 O O . SER A 1 197 ? -13.048 1.018 -0.189 1.00 92.50 197 SER A O 1
ATOM 1543 N N . LEU A 1 198 ? -13.248 1.254 -2.415 1.00 90.06 198 LEU A N 1
ATOM 1544 C CA . LEU A 1 198 ? -14.637 1.721 -2.379 1.00 90.06 198 LEU A CA 1
ATOM 1545 C C . LEU A 1 198 ? -15.596 0.643 -1.852 1.00 90.06 198 LEU A C 1
ATOM 1547 O O . LEU A 1 198 ? -16.478 0.944 -1.054 1.00 90.06 198 LEU A O 1
ATOM 1551 N N . GLY A 1 199 ? -15.384 -0.619 -2.237 1.00 94.88 199 GLY A N 1
ATOM 1552 C CA . GLY A 1 199 ? -16.167 -1.748 -1.726 1.00 94.88 199 GLY A CA 1
ATOM 1553 C C . GLY A 1 199 ? -15.905 -2.016 -0.241 1.00 94.88 199 GLY A C 1
ATOM 1554 O O . GLY A 1 199 ? -16.840 -2.262 0.514 1.00 94.88 199 GLY A O 1
ATOM 1555 N N . ILE A 1 200 ? -14.648 -1.894 0.201 1.00 95.94 200 ILE A N 1
ATOM 1556 C CA . ILE A 1 200 ? -14.272 -1.967 1.621 1.00 95.94 200 ILE A CA 1
ATOM 1557 C C . ILE A 1 200 ? -14.963 -0.846 2.403 1.00 95.94 200 ILE A C 1
ATOM 1559 O O . ILE A 1 200 ? -15.556 -1.113 3.445 1.00 95.94 200 ILE A O 1
ATOM 1563 N N . ALA A 1 201 ? -14.924 0.391 1.900 1.00 91.75 201 ALA A N 1
ATOM 1564 C CA . ALA A 1 201 ? -15.566 1.533 2.545 1.00 91.75 201 ALA A CA 1
ATOM 1565 C C . ALA A 1 201 ? -17.083 1.337 2.660 1.00 91.75 201 ALA A C 1
ATOM 1567 O O . ALA A 1 201 ? -17.644 1.541 3.735 1.00 91.75 201 ALA A O 1
ATOM 1568 N N . GLN A 1 202 ? -17.739 0.874 1.591 1.00 92.75 202 GLN A N 1
ATOM 1569 C CA . GLN A 1 202 ? -19.164 0.548 1.622 1.00 92.75 202 GLN A CA 1
ATOM 1570 C C . GLN A 1 202 ? -19.471 -0.537 2.662 1.00 92.75 202 GLN A C 1
ATOM 1572 O O . GLN A 1 202 ? -20.361 -0.350 3.489 1.00 92.75 202 GLN A O 1
ATOM 1577 N N . TYR A 1 203 ? -18.708 -1.631 2.667 1.00 96.19 203 TYR A N 1
ATOM 1578 C CA . TYR A 1 203 ? -18.888 -2.712 3.633 1.00 96.19 203 TYR A CA 1
ATOM 1579 C C . TYR A 1 203 ? -18.728 -2.218 5.078 1.00 96.19 203 TYR A C 1
ATOM 1581 O O . TYR A 1 203 ? -19.530 -2.559 5.942 1.00 96.19 203 TYR A O 1
ATOM 1589 N N . VAL A 1 204 ? -17.733 -1.370 5.349 1.00 95.75 204 VAL A N 1
ATOM 1590 C CA . VAL A 1 204 ? -17.530 -0.765 6.674 1.00 95.75 204 VAL A CA 1
ATOM 1591 C C . VAL A 1 204 ? -18.701 0.142 7.062 1.00 95.75 204 VAL A C 1
ATOM 1593 O O . VAL A 1 204 ? -19.144 0.076 8.206 1.00 95.75 204 VAL A O 1
ATOM 1596 N N . CYS A 1 205 ? -19.243 0.936 6.135 1.00 91.94 205 CYS A N 1
ATOM 1597 C CA . CYS A 1 205 ? -20.443 1.743 6.380 1.00 91.94 205 CYS A CA 1
ATOM 1598 C C . CYS A 1 205 ? -21.657 0.877 6.748 1.00 91.94 205 CYS A C 1
ATOM 1600 O O . CYS A 1 205 ? -22.380 1.207 7.684 1.00 91.94 205 CYS A O 1
ATOM 1602 N N . GLU A 1 206 ? -21.862 -0.248 6.062 1.00 94.44 206 GLU A N 1
ATOM 1603 C CA . GLU A 1 206 ? -22.943 -1.182 6.394 1.00 94.44 206 GLU A CA 1
ATOM 1604 C C . GLU A 1 206 ? -22.760 -1.789 7.789 1.00 94.44 206 GLU A C 1
ATOM 1606 O O . GLU A 1 206 ? -23.723 -1.873 8.547 1.00 94.44 206 GLU A O 1
ATOM 1611 N N . ARG A 1 207 ? -21.532 -2.182 8.159 1.00 95.12 207 ARG A N 1
ATOM 1612 C CA . ARG A 1 207 ? -21.228 -2.709 9.502 1.00 95.12 207 ARG A CA 1
ATOM 1613 C C . ARG A 1 207 ? -21.382 -1.653 10.592 1.00 95.12 207 ARG A C 1
ATOM 1615 O O . ARG A 1 207 ? -21.843 -1.954 11.690 1.00 95.12 207 ARG A O 1
ATOM 1622 N N . LEU A 1 208 ? -21.025 -0.408 10.292 1.00 92.56 208 LEU A N 1
ATOM 1623 C CA . LEU A 1 208 ? -21.233 0.722 11.189 1.00 92.56 208 LEU A CA 1
ATOM 1624 C C . LEU A 1 208 ? -22.726 0.908 11.509 1.00 92.56 208 LEU A C 1
ATOM 1626 O O . LEU A 1 208 ? -23.091 1.096 12.670 1.00 92.56 208 LEU A O 1
ATOM 1630 N N . GLN A 1 209 ? -23.581 0.793 10.496 1.00 92.81 209 GLN A N 1
ATOM 1631 C CA . GLN A 1 209 ? -25.025 0.875 10.662 1.00 92.81 209 GLN A CA 1
ATOM 1632 C C . GLN A 1 209 ? -25.583 -0.348 11.403 1.00 92.81 209 GLN A C 1
ATOM 1634 O O . GLN A 1 209 ? -26.261 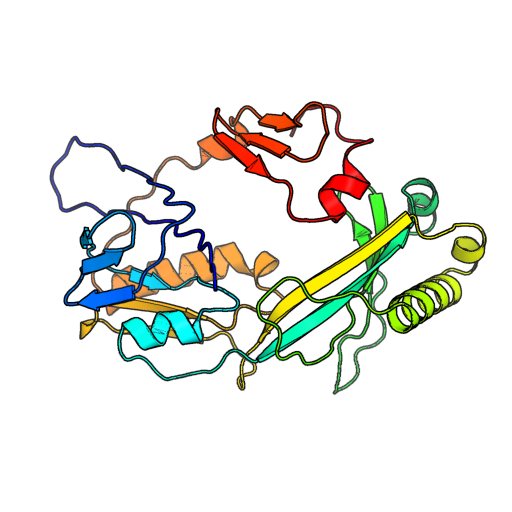-0.190 12.416 1.00 92.81 209 GLN A O 1
ATOM 1639 N N . SER A 1 210 ? -25.273 -1.564 10.939 1.00 95.25 210 SER A N 1
ATOM 1640 C CA . SER A 1 210 ? -25.888 -2.795 11.453 1.00 95.25 210 SER A CA 1
ATOM 1641 C C . SER A 1 210 ? -25.406 -3.194 12.845 1.00 95.25 210 SER A C 1
ATOM 1643 O O . SER A 1 210 ? -26.204 -3.670 13.649 1.00 95.25 210 SER A O 1
ATOM 1645 N N . ASP A 1 211 ? -24.119 -3.003 13.139 1.00 95.81 211 ASP A N 1
ATOM 1646 C CA . ASP A 1 211 ? -23.496 -3.570 14.340 1.00 95.81 211 ASP A CA 1
ATOM 1647 C C . ASP A 1 211 ? -23.309 -2.513 15.437 1.00 95.81 211 ASP A C 1
ATOM 1649 O O . ASP A 1 211 ? -23.317 -2.839 16.623 1.00 95.81 211 ASP A O 1
ATOM 1653 N N . ILE A 1 212 ? -23.117 -1.244 15.052 1.00 91.38 212 ILE A N 1
ATOM 1654 C CA . ILE A 1 212 ? -22.878 -0.125 15.982 1.00 91.38 212 ILE A CA 1
ATOM 1655 C C . ILE A 1 212 ? -24.116 0.778 16.116 1.00 91.38 212 ILE A C 1
ATOM 1657 O O . ILE A 1 212 ? -24.240 1.490 17.113 1.00 91.38 212 ILE A O 1
ATOM 1661 N N . GLY A 1 213 ? -25.037 0.758 15.145 1.00 92.00 213 GLY A N 1
ATOM 1662 C CA . GLY A 1 213 ? -26.234 1.604 15.149 1.00 92.00 213 GLY A CA 1
ATOM 1663 C C . GLY A 1 213 ? -25.946 3.071 14.823 1.00 92.00 213 GLY A C 1
ATOM 1664 O O . GLY A 1 213 ? -26.644 3.960 15.312 1.00 92.00 213 GLY A O 1
ATOM 1665 N N . LEU A 1 214 ? -24.886 3.347 14.056 1.00 88.50 214 LEU A N 1
ATOM 1666 C CA . LEU A 1 214 ? -24.535 4.701 13.627 1.00 88.50 214 LEU A CA 1
ATOM 1667 C C . LEU A 1 214 ? -24.769 4.867 12.129 1.00 88.50 214 LEU A C 1
ATOM 1669 O O . LEU A 1 214 ? -24.254 4.104 11.319 1.00 88.50 214 LEU A O 1
ATOM 1673 N N . GLU A 1 215 ? -25.494 5.921 11.773 1.00 85.75 215 GLU A N 1
ATOM 1674 C CA . GLU A 1 215 ? -25.747 6.288 10.383 1.00 85.75 215 GLU A CA 1
ATOM 1675 C C . GLU A 1 215 ? -24.661 7.249 9.878 1.00 85.75 215 GLU A C 1
ATOM 1677 O O . GLU A 1 215 ? -24.487 8.329 10.459 1.00 85.75 21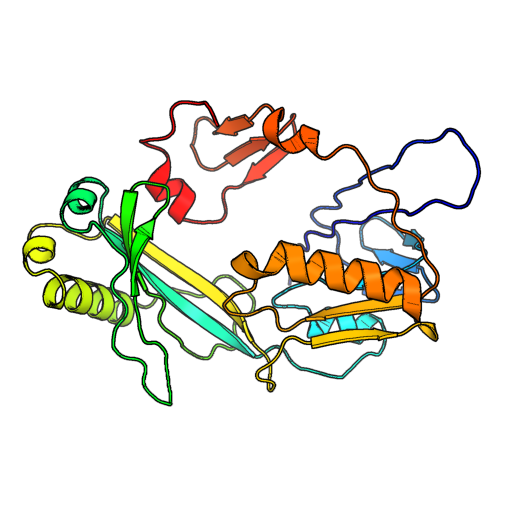5 GLU A O 1
ATOM 1682 N N . PRO A 1 216 ? -23.914 6.899 8.816 1.00 77.50 216 PRO A N 1
ATOM 1683 C CA . PRO A 1 216 ? -22.985 7.830 8.197 1.00 77.50 216 PRO A CA 1
ATOM 1684 C C . PRO A 1 216 ? -23.742 8.934 7.442 1.00 77.50 216 PRO A C 1
ATOM 1686 O O . PRO A 1 216 ? -24.562 8.665 6.566 1.00 77.50 216 PRO A O 1
ATOM 1689 N N . GLU A 1 217 ? -23.428 10.196 7.737 1.00 72.94 217 GLU A N 1
ATOM 1690 C CA . GLU A 1 217 ? -23.883 11.329 6.929 1.00 72.94 217 GLU A CA 1
ATOM 1691 C C . GLU A 1 217 ? -23.083 11.366 5.619 1.00 72.94 217 GLU A C 1
ATOM 1693 O O . GLU A 1 217 ? -21.851 11.343 5.626 1.00 72.94 217 GLU A O 1
ATOM 1698 N N . ARG A 1 218 ? -23.773 11.417 4.474 1.00 65.75 218 ARG A N 1
ATOM 1699 C CA . ARG A 1 218 ? -23.129 11.573 3.163 1.00 65.75 218 ARG A CA 1
ATOM 1700 C C . ARG A 1 218 ? -22.988 13.061 2.840 1.00 65.75 218 ARG A C 1
ATOM 1702 O O . ARG A 1 218 ? -23.992 13.748 2.674 1.00 65.75 218 ARG A O 1
ATOM 1709 N N . GLY A 1 219 ? -21.751 13.547 2.747 1.00 62.50 219 GLY A N 1
ATOM 1710 C CA . GLY A 1 219 ? -21.432 14.877 2.218 1.00 62.50 219 GLY A CA 1
ATOM 1711 C C . GLY A 1 219 ? -21.288 14.881 0.692 1.00 62.50 219 GLY A C 1
ATOM 1712 O O . GLY A 1 219 ? -21.159 13.825 0.067 1.00 62.50 219 GLY A O 1
ATOM 1713 N N . ALA A 1 220 ? -21.291 16.069 0.080 1.00 57.62 220 ALA A N 1
ATOM 1714 C CA . ALA A 1 220 ? -20.987 16.214 -1.342 1.00 57.62 220 ALA A CA 1
ATOM 1715 C C . ALA A 1 220 ? -19.547 15.747 -1.626 1.00 57.62 220 ALA A C 1
ATOM 1717 O O . ALA A 1 220 ? -18.596 16.225 -1.015 1.00 57.62 220 ALA A O 1
ATOM 1718 N N . THR A 1 221 ? -19.377 14.819 -2.567 1.00 55.53 221 THR A N 1
ATOM 1719 C CA . THR A 1 221 ? -18.072 14.229 -2.930 1.00 55.53 221 THR A CA 1
ATOM 1720 C C . THR A 1 221 ? -17.272 15.093 -3.916 1.00 55.53 221 THR A C 1
ATOM 1722 O O . THR A 1 221 ? -16.141 14.757 -4.256 1.00 55.53 221 THR A O 1
ATOM 1725 N N . ASN A 1 222 ? -17.845 16.216 -4.365 1.00 50.47 222 ASN A N 1
ATOM 1726 C CA . ASN A 1 222 ? -17.315 17.058 -5.444 1.00 50.47 222 ASN A CA 1
ATOM 1727 C C . ASN A 1 222 ? -16.002 17.767 -5.083 1.00 50.47 222 ASN A C 1
ATOM 1729 O O . ASN A 1 222 ? -15.256 18.169 -5.968 1.00 50.47 222 ASN A O 1
ATOM 1733 N N . HIS A 1 223 ? -15.679 17.867 -3.791 1.00 56.16 223 HIS A N 1
ATOM 1734 C CA . HIS A 1 223 ? -14.531 18.640 -3.329 1.00 56.16 223 HIS A CA 1
ATOM 1735 C C . HIS A 1 223 ? -13.192 18.174 -3.903 1.00 56.16 223 HIS A C 1
ATOM 1737 O O . HIS A 1 223 ? -12.336 19.027 -4.080 1.00 56.16 223 HIS A O 1
ATOM 1743 N N . LEU A 1 224 ? -13.012 16.878 -4.210 1.00 56.56 224 LEU A N 1
ATOM 1744 C CA . LEU A 1 224 ? -11.739 16.338 -4.712 1.00 56.56 224 LEU A CA 1
ATOM 1745 C C . LEU A 1 224 ? -11.397 16.804 -6.136 1.00 56.56 224 LEU A C 1
ATOM 1747 O O . LEU A 1 224 ? -10.229 17.063 -6.415 1.00 56.56 224 LEU A O 1
ATOM 1751 N N . LEU A 1 225 ? -12.394 16.908 -7.021 1.00 59.44 225 LEU A N 1
ATOM 1752 C CA . LEU A 1 225 ? -12.188 17.343 -8.411 1.00 59.44 225 LEU A CA 1
ATOM 1753 C C . LEU A 1 225 ? -11.932 18.852 -8.501 1.00 59.44 225 LEU A C 1
ATOM 1755 O O . LEU A 1 225 ? -11.205 19.299 -9.382 1.00 59.44 225 LEU A O 1
ATOM 1759 N N . ASP A 1 226 ? -12.463 19.610 -7.542 1.00 66.94 226 ASP A N 1
ATOM 1760 C CA . ASP A 1 226 ? -12.305 21.062 -7.455 1.00 66.94 226 ASP A CA 1
ATOM 1761 C C . ASP A 1 226 ? -11.104 21.487 -6.582 1.00 66.94 226 ASP A C 1
ATOM 1763 O O . ASP A 1 226 ? -10.904 22.682 -6.347 1.00 66.94 226 ASP A O 1
ATOM 1767 N N . MET A 1 227 ? -10.296 20.545 -6.064 1.00 70.81 227 MET A N 1
ATOM 1768 C CA . MET A 1 227 ? -9.136 20.905 -5.239 1.00 70.81 227 MET A CA 1
ATOM 1769 C C . MET A 1 227 ? -8.055 21.562 -6.089 1.00 70.81 227 MET A C 1
ATOM 1771 O O . MET A 1 227 ? -7.467 20.938 -6.976 1.00 70.81 227 MET A O 1
ATOM 1775 N N . ALA A 1 228 ? -7.710 22.799 -5.744 1.00 77.25 228 ALA A N 1
ATOM 1776 C CA . ALA A 1 228 ? -6.523 23.433 -6.286 1.00 77.25 228 ALA A CA 1
ATOM 1777 C C . ALA A 1 228 ? -5.283 22.710 -5.750 1.00 77.25 228 ALA A C 1
ATOM 1779 O O . ALA A 1 228 ? -5.123 22.540 -4.533 1.00 77.25 228 ALA A O 1
ATOM 1780 N N . TRP A 1 229 ? -4.395 22.303 -6.658 1.00 82.69 229 TRP A N 1
ATOM 1781 C CA . TRP A 1 229 ? -3.141 21.666 -6.291 1.00 82.69 229 TRP A CA 1
ATOM 1782 C C . TRP A 1 229 ? -1.962 22.121 -7.143 1.00 82.69 229 TRP A C 1
ATOM 1784 O O . TRP A 1 229 ? -2.112 22.491 -8.308 1.00 82.69 229 TRP A O 1
ATOM 1794 N N . SER A 1 230 ? -0.775 22.090 -6.546 1.00 84.31 230 SER A N 1
ATOM 1795 C CA . SER A 1 230 ? 0.481 22.452 -7.205 1.00 84.31 230 SER A CA 1
ATOM 1796 C C . SER A 1 230 ? 1.649 21.692 -6.593 1.00 84.31 230 SER A C 1
ATOM 1798 O O . SER A 1 230 ? 1.666 21.434 -5.390 1.00 84.31 230 SER A O 1
ATOM 1800 N N . PHE A 1 231 ? 2.652 21.355 -7.400 1.00 86.19 231 PHE A N 1
ATOM 1801 C CA . PHE A 1 231 ? 3.935 20.901 -6.869 1.00 86.19 231 PHE A CA 1
ATOM 1802 C C . PHE A 1 231 ? 4.713 22.080 -6.275 1.00 86.19 231 PHE A C 1
ATOM 1804 O O . PHE A 1 231 ? 4.618 23.198 -6.780 1.00 86.19 231 PHE A O 1
ATOM 1811 N N . GLY A 1 232 ? 5.481 21.827 -5.215 1.00 84.75 232 GLY A N 1
ATOM 1812 C CA . GLY A 1 232 ? 6.496 22.771 -4.745 1.00 84.75 232 GLY A CA 1
ATOM 1813 C C . GLY A 1 232 ? 7.610 22.953 -5.781 1.00 84.75 232 GLY A C 1
ATOM 1814 O O . GLY A 1 232 ? 7.799 22.098 -6.647 1.00 84.75 232 GLY A O 1
ATOM 1815 N N . GLU A 1 233 ? 8.361 24.054 -5.689 1.00 84.19 233 GLU A N 1
ATOM 1816 C CA . GLU A 1 233 ? 9.447 24.385 -6.632 1.00 84.19 233 GLU A CA 1
ATOM 1817 C C . GLU A 1 233 ? 10.514 23.287 -6.717 1.00 84.19 233 GLU A C 1
ATOM 1819 O O . GLU A 1 233 ? 10.972 22.931 -7.801 1.00 84.19 233 GLU A O 1
ATOM 1824 N N . ASP A 1 234 ? 10.857 22.696 -5.571 1.00 85.19 234 ASP A N 1
ATOM 1825 C CA . ASP A 1 234 ? 11.812 21.593 -5.453 1.00 85.19 234 ASP A CA 1
ATOM 1826 C C . ASP A 1 234 ? 11.232 20.237 -5.878 1.00 85.19 234 ASP A C 1
ATOM 1828 O O . ASP A 1 234 ? 11.929 19.221 -5.831 1.00 85.19 234 ASP A O 1
ATOM 1832 N N . LYS A 1 235 ? 9.951 20.211 -6.273 1.00 81.50 235 LYS A N 1
ATOM 1833 C CA . LYS A 1 235 ? 9.217 19.019 -6.690 1.00 81.50 235 LYS A CA 1
ATOM 1834 C C . LYS A 1 235 ? 9.138 17.919 -5.616 1.00 81.50 235 LYS A C 1
ATOM 1836 O O . LYS A 1 235 ? 8.685 16.814 -5.909 1.00 81.50 235 LYS A O 1
ATOM 1841 N N . THR A 1 236 ? 9.480 18.191 -4.357 1.00 85.81 236 THR A N 1
ATOM 1842 C CA . THR A 1 236 ? 9.411 17.198 -3.267 1.00 85.81 236 THR A CA 1
ATOM 1843 C C . THR A 1 236 ? 8.130 17.290 -2.444 1.00 85.81 236 THR A C 1
ATOM 1845 O O . THR A 1 236 ? 7.912 16.492 -1.531 1.00 85.81 236 THR A O 1
ATOM 1848 N N . SER A 1 237 ? 7.248 18.231 -2.774 1.00 86.81 237 SER A N 1
ATOM 1849 C CA . SER A 1 237 ? 5.996 18.471 -2.064 1.00 86.81 237 SER A CA 1
ATOM 1850 C C . SER A 1 237 ? 4.843 18.774 -3.018 1.00 86.81 237 SER A C 1
ATOM 1852 O O . SER A 1 237 ? 5.048 19.158 -4.171 1.00 86.81 237 SER A O 1
ATOM 1854 N N . VAL A 1 238 ? 3.619 18.576 -2.535 1.00 85.19 238 VAL A N 1
ATOM 1855 C CA . VAL A 1 238 ? 2.380 18.988 -3.192 1.00 85.19 238 VAL A CA 1
ATOM 1856 C C . VAL A 1 238 ? 1.559 19.828 -2.220 1.00 85.19 238 VAL A C 1
ATOM 1858 O O . VAL A 1 238 ? 1.389 19.460 -1.056 1.00 85.19 238 VAL A O 1
ATOM 1861 N N . THR A 1 239 ? 1.052 20.958 -2.690 1.00 82.88 239 THR A N 1
ATOM 1862 C CA . THR A 1 239 ? 0.040 21.741 -1.985 1.00 82.88 239 THR A CA 1
ATOM 1863 C C . THR A 1 239 ? -1.329 21.310 -2.485 1.00 82.88 239 THR A C 1
ATOM 1865 O O . THR A 1 239 ? -1.534 21.252 -3.691 1.00 82.88 239 THR A O 1
ATOM 1868 N N . LEU A 1 240 ? -2.254 21.005 -1.578 1.00 79.38 240 LEU A N 1
ATOM 1869 C CA . LEU A 1 240 ? -3.644 20.632 -1.860 1.00 79.38 240 LEU A CA 1
ATOM 1870 C C . LEU A 1 240 ? -4.548 21.509 -0.989 1.00 79.38 240 LEU A C 1
ATOM 1872 O O . LEU A 1 240 ? -4.506 21.393 0.235 1.00 79.38 240 LEU A O 1
ATOM 1876 N N . ASN A 1 241 ? -5.327 22.413 -1.594 1.00 75.25 241 ASN A N 1
ATOM 1877 C CA . ASN A 1 241 ? -6.189 23.373 -0.880 1.00 75.25 241 ASN A CA 1
ATOM 1878 C C . ASN A 1 241 ? -5.478 24.119 0.273 1.00 75.25 241 ASN A C 1
ATOM 1880 O O . ASN A 1 241 ? -6.016 24.259 1.368 1.00 75.25 241 ASN A O 1
ATOM 1884 N N . GLY A 1 242 ? -4.242 24.572 0.037 1.00 74.44 242 GLY A N 1
ATOM 1885 C CA . GLY A 1 242 ? -3.438 25.307 1.024 1.00 74.44 242 GLY A CA 1
ATOM 1886 C C . GLY A 1 242 ? -2.713 24.437 2.059 1.00 74.44 242 GLY A C 1
ATOM 1887 O O . GLY A 1 242 ? -1.902 24.957 2.821 1.00 74.44 242 GLY A O 1
ATOM 1888 N N . TYR A 1 243 ? -2.934 23.120 2.070 1.00 75.81 243 TYR A N 1
ATOM 1889 C CA . TYR A 1 243 ? -2.180 22.187 2.907 1.00 75.81 243 TYR A CA 1
ATOM 1890 C C . TYR A 1 243 ? -0.964 21.650 2.160 1.00 75.81 243 TYR A C 1
ATOM 1892 O O . TYR A 1 243 ? -1.072 21.220 1.014 1.00 75.81 243 TYR A O 1
ATOM 1900 N N . HIS A 1 244 ? 0.190 21.646 2.823 1.00 80.06 244 HIS A N 1
ATOM 1901 C CA . HIS A 1 244 ? 1.453 21.187 2.252 1.00 80.06 244 HIS A CA 1
ATOM 1902 C C . HIS A 1 244 ? 1.742 19.741 2.656 1.00 80.06 244 HIS A C 1
ATOM 1904 O O . HIS A 1 244 ? 1.832 19.424 3.844 1.00 80.06 244 HIS A O 1
ATOM 1910 N N . TYR A 1 245 ? 1.939 18.877 1.664 1.00 82.19 245 TYR A N 1
ATOM 1911 C CA . TYR A 1 245 ? 2.240 17.464 1.859 1.00 82.19 245 TYR A CA 1
ATOM 1912 C C . TYR A 1 245 ? 3.579 17.102 1.214 1.00 82.19 245 TYR A C 1
ATOM 1914 O O . TYR A 1 245 ? 3.789 17.403 0.037 1.00 82.19 245 TYR A O 1
ATOM 1922 N N . PRO A 1 246 ? 4.488 16.421 1.932 1.00 83.69 246 PRO A N 1
ATOM 1923 C CA . PRO A 1 246 ? 5.682 15.872 1.311 1.00 83.69 246 PRO A CA 1
ATOM 1924 C C . PRO A 1 246 ? 5.306 14.728 0.364 1.00 83.69 246 PRO A C 1
ATOM 1926 O O . PRO A 1 246 ? 4.445 13.895 0.660 1.00 83.69 246 PRO A O 1
ATOM 1929 N N . ILE A 1 247 ? 5.996 14.645 -0.766 1.00 84.00 247 ILE A N 1
ATOM 1930 C CA . ILE A 1 247 ? 5.869 13.547 -1.715 1.00 84.00 247 ILE A CA 1
ATOM 1931 C C . ILE A 1 247 ? 6.704 12.385 -1.205 1.00 84.00 247 ILE A C 1
ATOM 1933 O O . ILE A 1 247 ? 7.929 12.360 -1.294 1.00 84.00 247 ILE A O 1
ATOM 1937 N N . LEU A 1 248 ? 6.012 11.392 -0.659 1.00 80.56 248 LEU A N 1
ATOM 1938 C CA . LEU A 1 248 ? 6.659 10.231 -0.055 1.00 80.56 248 LEU A CA 1
ATOM 1939 C C . LEU A 1 248 ? 6.885 9.091 -1.052 1.00 80.56 248 LEU A C 1
ATOM 1941 O O . LEU A 1 248 ? 7.752 8.242 -0.833 1.00 80.56 248 LEU A O 1
ATOM 1945 N N . HIS A 1 249 ? 6.108 9.051 -2.138 1.00 84.62 249 HIS A N 1
ATOM 1946 C CA . HIS A 1 249 ? 6.145 7.949 -3.091 1.00 84.62 249 HIS A CA 1
ATOM 1947 C C . HIS A 1 249 ? 7.065 8.266 -4.285 1.00 84.62 249 HIS A C 1
ATOM 1949 O O . HIS A 1 249 ? 6.746 9.162 -5.068 1.00 84.62 249 HIS A O 1
ATOM 1955 N N . PRO A 1 250 ? 8.154 7.501 -4.512 1.00 84.38 250 PRO A N 1
ATOM 1956 C CA . PRO A 1 250 ? 9.140 7.805 -5.558 1.00 84.38 250 PRO A CA 1
ATOM 1957 C C . PRO A 1 250 ? 8.576 7.857 -6.976 1.00 84.38 250 PRO A C 1
ATOM 1959 O O . PRO A 1 250 ? 9.073 8.608 -7.801 1.00 84.38 250 PRO A O 1
ATOM 1962 N N . MET A 1 251 ? 7.513 7.096 -7.261 1.00 86.06 251 MET A N 1
ATOM 1963 C CA . MET A 1 251 ? 6.862 7.153 -8.578 1.00 86.06 251 MET A CA 1
ATOM 1964 C C . MET A 1 251 ? 6.297 8.515 -8.931 1.00 86.06 251 MET A C 1
ATOM 1966 O O . MET A 1 251 ? 6.241 8.830 -10.113 1.00 86.06 251 MET A O 1
ATOM 1970 N N . VAL A 1 252 ? 5.889 9.303 -7.934 1.00 85.88 252 VAL A N 1
ATOM 1971 C CA . VAL A 1 252 ? 5.465 10.671 -8.205 1.00 85.88 252 VAL A CA 1
ATOM 1972 C C . VAL A 1 252 ? 6.670 11.429 -8.737 1.00 85.88 252 VAL A C 1
ATOM 1974 O O . VAL A 1 252 ? 6.565 11.927 -9.843 1.00 85.88 252 VAL A O 1
ATOM 1977 N N . LEU A 1 253 ? 7.820 11.384 -8.045 1.00 82.75 253 LEU A N 1
ATOM 1978 C CA . LEU A 1 253 ? 9.078 12.034 -8.450 1.00 82.75 253 LEU A CA 1
ATOM 1979 C C . LEU A 1 253 ? 9.546 11.615 -9.853 1.00 82.75 253 LEU A C 1
ATOM 1981 O O . LEU A 1 253 ? 9.838 12.468 -10.683 1.00 82.75 253 LEU A O 1
ATOM 1985 N N . TYR A 1 254 ? 9.536 10.314 -10.165 1.00 82.62 254 TYR A N 1
ATOM 1986 C CA . TYR A 1 254 ? 9.872 9.817 -11.511 1.00 82.62 254 TYR A CA 1
ATOM 1987 C C . TYR A 1 254 ? 8.881 10.270 -12.598 1.00 82.62 254 TYR A C 1
ATOM 1989 O O . TYR A 1 254 ? 9.187 10.222 -13.792 1.00 82.62 254 TYR A O 1
ATOM 1997 N N . GLY A 1 255 ? 7.679 10.677 -12.190 1.00 77.81 255 GLY A N 1
ATOM 1998 C CA . GLY A 1 255 ? 6.570 11.024 -13.061 1.00 77.81 255 GLY A CA 1
ATOM 1999 C C . GLY A 1 255 ? 6.373 12.517 -13.323 1.00 77.81 255 GLY A C 1
ATOM 2000 O O . GLY A 1 255 ? 5.714 12.856 -14.305 1.00 77.81 255 GLY A O 1
ATOM 2001 N N . GLN A 1 256 ? 6.948 13.421 -12.526 1.00 72.50 256 GLN A N 1
ATOM 2002 C CA . GLN A 1 256 ? 6.535 14.841 -12.502 1.00 72.50 256 GLN A CA 1
ATOM 2003 C C . GLN A 1 256 ? 6.794 15.597 -13.804 1.00 72.50 256 GLN A C 1
ATOM 2005 O O . GLN A 1 256 ? 6.054 16.523 -14.112 1.00 72.50 256 GLN A O 1
ATOM 2010 N N . ASP A 1 257 ? 7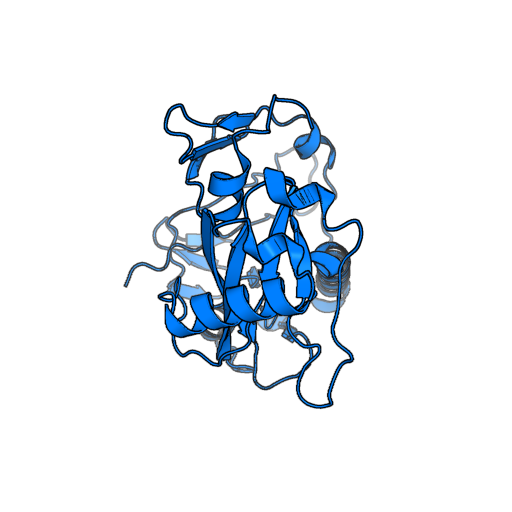.770 15.181 -14.611 1.00 64.75 257 ASP A N 1
ATOM 2011 C CA . ASP A 1 257 ? 8.123 15.897 -15.847 1.00 64.75 257 ASP A CA 1
ATOM 2012 C C . ASP A 1 257 ? 7.043 15.842 -16.949 1.00 64.75 257 ASP A C 1
ATOM 2014 O O . ASP A 1 257 ? 7.209 16.460 -17.992 1.00 64.75 257 ASP A O 1
ATOM 2018 N N . SER A 1 258 ? 5.935 15.111 -16.747 1.00 55.50 258 SER A N 1
ATOM 2019 C CA . SER A 1 258 ? 4.806 15.036 -17.697 1.00 55.50 258 SER A CA 1
ATOM 2020 C C . SER A 1 258 ? 3.490 15.608 -17.164 1.00 55.50 258 SER A C 1
ATOM 2022 O O . SER A 1 258 ? 2.473 15.488 -17.838 1.00 55.50 258 SER A O 1
ATOM 2024 N N . MET A 1 259 ? 3.476 16.182 -15.959 1.00 55.53 259 MET A N 1
ATOM 2025 C CA . MET A 1 259 ? 2.268 16.755 -15.361 1.00 55.53 259 MET A CA 1
ATOM 2026 C C . MET A 1 259 ? 2.213 18.260 -15.659 1.00 55.53 259 MET A C 1
ATOM 2028 O O . MET A 1 259 ? 2.667 19.072 -14.855 1.00 55.53 259 MET A O 1
ATOM 2032 N N . THR A 1 260 ? 1.664 18.653 -16.811 1.00 46.03 260 THR A N 1
ATOM 2033 C CA . THR A 1 260 ? 1.065 19.990 -16.951 1.00 46.03 260 THR A CA 1
ATOM 2034 C C . THR A 1 260 ? -0.308 19.954 -16.283 1.00 46.03 260 THR A C 1
ATOM 2036 O O . THR A 1 260 ? -1.047 18.982 -16.427 1.00 46.03 260 THR A O 1
ATOM 2039 N N . SER A 1 261 ? -0.627 20.960 -15.467 1.00 40.34 261 SER A N 1
ATOM 2040 C CA . SER A 1 261 ? -1.829 20.942 -14.633 1.00 40.34 261 SER A CA 1
ATOM 2041 C C . SER A 1 261 ? -3.101 20.824 -15.476 1.00 40.34 261 SER A C 1
ATOM 2043 O O . SER A 1 261 ? -3.405 21.702 -16.284 1.00 40.34 261 SER A O 1
ATOM 2045 N N . LYS A 1 262 ? -3.823 19.716 -15.279 1.00 35.59 262 LYS A N 1
ATOM 2046 C CA . LYS A 1 262 ? -5.289 19.585 -15.209 1.00 35.59 262 LYS A CA 1
ATOM 2047 C C . LYS A 1 262 ? -5.628 18.096 -15.072 1.00 35.59 262 LYS A C 1
ATOM 2049 O O . LYS A 1 262 ? -5.274 17.306 -15.944 1.00 35.59 262 LYS A O 1
ATOM 2054 N N . LEU A 1 263 ? -6.241 17.738 -13.942 1.00 38.62 263 LEU A N 1
ATOM 2055 C CA . LEU A 1 263 ? -7.092 16.549 -13.855 1.00 38.62 263 LEU A CA 1
ATOM 2056 C C . LEU A 1 263 ? -8.386 16.821 -14.629 1.00 38.62 263 LEU A C 1
ATOM 2058 O O . LEU A 1 263 ? -8.788 18.008 -14.665 1.00 38.62 263 LEU A O 1
#

Sequence (263 aa):
MCHRFLFTWTQLRSSSKNAWIKEQICTSCEVSEMSQGTLITSLGPIHCKVTINCAGLYGDIVDQLAGIDTFRIYPRKGQYCVFGKNASPLLNSIIFPVPTEKSKGIALFNSVYNNVMMGPTAQDSSELSRPASDSKVHWMLTQKAQWLIPDLATFLPVGHYVGVRPATQFKDYQIRTYPHKRWITVGGIRSTGVSGSLGIAQYVCERLQSDIGLEPERGATNHLLDMAWSFGEDKTSVTLNGYHYPILHPMVLYGQDSMTSKL

Secondary structure (DSSP, 8-state):
----EEEEE-----S-S------EEEEEE-EEEEETTEEEETT--EE-S-EEE--GGGHHHHHHTTT--S--EEEEEEEEEEE-GGGGGG-SS-BPPPP-SS----EEEE-TTS-EEEE---EE-S-SS-PPP-HHHHHHHHHHHHHHSGGGGGS-EEEEEEEEEEEESSSS-EEEEEGGGTEEEEE---TTTTTTHHHHHHHHHHHIIIII--PPP---GGGGTT--EEE-TTSSEEEETTEEEE---HHHHHHGGG--S--

Foldseek 3Di:
DQDWFFDFDWAFDDDDPDDDGPRDTDTSKDFDAADDQWTQIPVGIDHHLAAEQPRWQCLQVVCVRLVDHDWHFFKWKWKKFKWALVCLVLDDDKDFDDADPVGSDWIFDADPLNITMTMTDTDTDPDSDFDDDDPVVNVVSQVVVCVVRVVCVVTDTPDMGMDIGRAIPDPDWDWDDDQVSSYTRGGRCGPCNVVCVVVSVVVNQVCCCPVNVGHDDDDDPCQVQVWDKDADPVNQWMATNNDIGGDPDVVSVSRVVPDDDDD

InterPro domains:
  IPR006076 FAD dependent oxidoreductase [PF01266] (24-207)
  IPR036188 FAD/NAD(P)-binding domain superfamily [G3DSA:3.50.50.60] (25-200)
  IPR052745 Glycerol 3-phosphate Oxidase/Oxidoreductase [PTHR42720] (26-215)

Radius of gyration: 21.09 Å; chains: 1; bounding box: 51×47×54 Å

Organism: Biomphalaria glabrata (NCBI:txid6526)